Protein AF-A0A9D9W7F0-F1 (afdb_monomer_lite)

Foldseek 3Di:
DVVVVVLVVVVVVVVVVLVVLQVVFFDKDKDWDWLFDPPPPPPDDPVQKDKDWDDKDKAKWKDFLLQTDGPDCPCPPPADWLDAPRDDTFHQDDRVVLVVQLLVLLLVQLVSCQCVQFADWDWDDDDPDIDTDGDPVGGPDPSVRSSVVCSLSSSLVSCVVNQCNRVRNRVVVRSVCVCVVCVQFDHKGGKTWTWIWGGHRGMIMIMIIITIMTIGGDDDDPPPPDD

Structure (mmCIF, N/CA/C/O backbone):
data_AF-A0A9D9W7F0-F1
#
_entry.id   AF-A0A9D9W7F0-F1
#
loop_
_atom_site.group_PDB
_atom_site.id
_atom_site.type_symbol
_atom_site.label_ato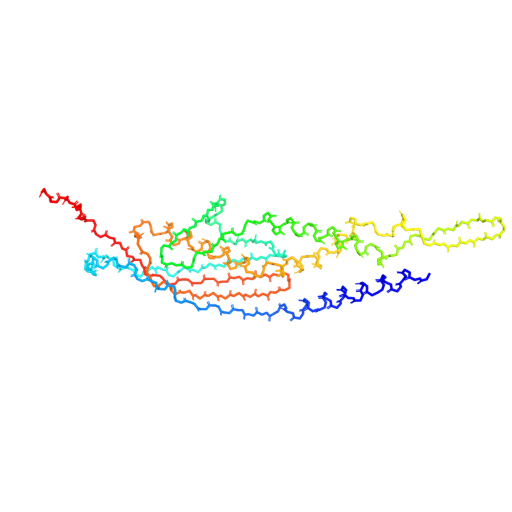m_id
_atom_site.label_alt_id
_atom_site.label_comp_id
_atom_site.label_asym_id
_atom_site.label_entity_id
_atom_site.label_seq_id
_atom_site.pdbx_PDB_ins_code
_atom_site.Cartn_x
_atom_site.Cartn_y
_atom_site.Cartn_z
_atom_site.occupancy
_atom_site.B_iso_or_equiv
_atom_site.auth_seq_id
_atom_site.auth_comp_id
_atom_site.auth_asym_id
_atom_site.auth_atom_id
_atom_site.pdbx_PDB_model_num
ATOM 1 N N . MET A 1 1 ? 36.206 7.228 -21.857 1.00 43.91 1 MET A N 1
ATOM 2 C CA . MET A 1 1 ? 36.304 6.080 -20.921 1.00 43.91 1 MET A CA 1
ATOM 3 C C . MET A 1 1 ? 35.934 6.400 -19.463 1.00 43.91 1 MET A C 1
ATOM 5 O O . MET A 1 1 ? 35.540 5.477 -18.767 1.00 43.91 1 MET A O 1
ATOM 9 N N . LEU A 1 2 ? 35.956 7.658 -18.988 1.00 41.00 2 LEU A N 1
ATOM 10 C CA . LEU A 1 2 ? 35.582 7.983 -17.593 1.00 41.00 2 LEU A CA 1
ATOM 11 C C . LEU A 1 2 ? 34.074 7.889 -17.253 1.00 41.00 2 LEU A C 1
ATOM 13 O O . LEU A 1 2 ? 33.737 7.670 -16.092 1.00 41.00 2 LEU A O 1
ATOM 17 N N . ASN A 1 3 ? 33.162 8.000 -18.228 1.00 44.88 3 ASN A N 1
ATOM 18 C CA . ASN A 1 3 ? 31.714 7.926 -17.957 1.00 44.88 3 ASN A CA 1
ATOM 19 C C . ASN A 1 3 ? 31.190 6.499 -17.706 1.00 44.88 3 ASN A C 1
ATOM 21 O O . ASN A 1 3 ? 30.185 6.337 -17.016 1.00 44.88 3 ASN A O 1
ATOM 25 N N . GLY A 1 4 ? 31.883 5.464 -18.197 1.00 46.47 4 GLY A N 1
ATOM 26 C CA . GLY A 1 4 ? 31.474 4.066 -17.999 1.00 46.47 4 GLY A CA 1
ATOM 27 C C . GLY A 1 4 ? 31.616 3.603 -16.546 1.00 46.47 4 GLY A C 1
ATOM 28 O O . GLY A 1 4 ? 30.735 2.931 -16.022 1.00 46.47 4 GLY A O 1
ATOM 29 N N . TYR A 1 5 ? 32.676 4.041 -15.858 1.00 48.72 5 TYR A N 1
ATOM 30 C CA . TYR A 1 5 ? 32.921 3.677 -14.457 1.00 48.72 5 TYR A CA 1
ATOM 31 C C . TYR A 1 5 ? 31.905 4.295 -13.489 1.00 48.72 5 TYR A C 1
ATOM 33 O O . TYR A 1 5 ? 31.457 3.616 -12.568 1.00 48.72 5 TYR A O 1
ATOM 41 N N . LYS A 1 6 ? 31.488 5.550 -13.716 1.00 51.38 6 LYS A N 1
ATOM 42 C CA . LYS A 1 6 ? 30.423 6.177 -12.916 1.00 51.38 6 LYS A CA 1
ATOM 43 C C . LYS A 1 6 ? 29.080 5.486 -13.145 1.00 51.38 6 LYS A C 1
ATOM 45 O O . LYS A 1 6 ? 28.424 5.141 -12.171 1.00 51.38 6 LYS A O 1
ATOM 50 N N . SER A 1 7 ? 28.705 5.234 -14.402 1.00 53.66 7 SER A N 1
ATOM 51 C CA . SER A 1 7 ? 27.484 4.487 -14.748 1.00 53.66 7 SER A CA 1
ATOM 52 C C . SER A 1 7 ? 27.441 3.114 -14.060 1.00 53.66 7 SER A C 1
ATOM 54 O O . SER A 1 7 ? 26.465 2.781 -13.393 1.00 53.66 7 SER A O 1
ATOM 56 N N . MET A 1 8 ? 28.546 2.366 -14.104 1.00 51.31 8 MET A N 1
ATOM 57 C CA . MET A 1 8 ? 28.629 1.033 -13.508 1.00 51.31 8 MET A CA 1
ATOM 58 C C . MET A 1 8 ? 28.557 1.047 -11.972 1.00 51.31 8 MET A C 1
ATOM 60 O O . MET A 1 8 ? 27.955 0.150 -11.387 1.00 51.31 8 MET A O 1
ATOM 64 N N . GLN A 1 9 ? 29.100 2.076 -11.310 1.00 63.66 9 GLN A N 1
ATOM 65 C CA . GLN A 1 9 ? 28.953 2.256 -9.860 1.00 63.66 9 GLN A CA 1
ATOM 66 C C . GLN A 1 9 ? 27.507 2.566 -9.450 1.00 63.66 9 GLN A C 1
ATOM 68 O O . GLN A 1 9 ? 27.022 1.979 -8.487 1.00 63.66 9 GLN A O 1
ATOM 73 N N . TRP A 1 10 ? 26.795 3.418 -10.197 1.00 62.69 10 TRP A N 1
ATOM 74 C CA . TRP A 1 10 ? 25.375 3.694 -9.944 1.00 62.69 10 TRP A CA 1
ATOM 75 C C . TRP A 1 10 ? 24.510 2.445 -10.110 1.00 62.69 10 TRP A C 1
ATOM 77 O O . TRP A 1 10 ? 23.646 2.188 -9.274 1.00 62.69 10 TRP A O 1
ATOM 87 N N . VAL A 1 11 ? 24.782 1.638 -11.140 1.00 67.44 11 VAL A N 1
ATOM 88 C CA . VAL A 1 11 ? 24.089 0.364 -11.367 1.00 67.44 11 VAL A CA 1
ATOM 89 C C . VAL A 1 11 ? 24.367 -0.616 -10.227 1.00 67.44 11 VAL A C 1
ATOM 91 O O . VAL A 1 11 ? 23.419 -1.161 -9.672 1.00 67.44 11 VAL A O 1
ATOM 94 N N . LEU A 1 12 ? 25.630 -0.778 -9.810 1.00 69.62 12 LEU A N 1
ATOM 95 C CA . LEU A 1 12 ? 26.019 -1.659 -8.700 1.00 69.62 12 LEU A CA 1
ATOM 96 C C . LEU A 1 12 ? 25.361 -1.256 -7.373 1.00 69.62 12 LEU A C 1
ATOM 98 O O . LEU A 1 12 ? 24.801 -2.107 -6.678 1.00 69.62 12 LEU A O 1
ATOM 102 N N . SER A 1 13 ? 25.372 0.036 -7.037 1.00 69.50 13 SER A N 1
ATOM 103 C CA . SER A 1 13 ? 24.708 0.554 -5.838 1.00 69.50 13 SER A CA 1
ATOM 104 C C . SER A 1 13 ? 23.188 0.395 -5.905 1.00 69.50 13 SER A C 1
ATOM 106 O O . SER A 1 13 ? 22.585 -0.003 -4.909 1.00 69.50 13 SER A O 1
ATOM 108 N N . ALA A 1 14 ? 22.570 0.626 -7.068 1.00 66.75 14 ALA A N 1
ATOM 109 C CA . ALA A 1 14 ? 21.142 0.396 -7.271 1.00 66.75 14 ALA A CA 1
ATOM 110 C C . ALA A 1 14 ? 20.781 -1.089 -7.117 1.00 66.75 14 ALA A C 1
ATOM 112 O O . ALA A 1 14 ? 19.827 -1.408 -6.412 1.00 66.75 14 ALA A O 1
ATOM 113 N N . THR A 1 15 ? 21.572 -2.012 -7.677 1.00 70.50 15 THR A N 1
ATOM 114 C CA . THR A 1 15 ? 21.361 -3.456 -7.485 1.00 70.50 15 THR A CA 1
ATOM 115 C C . THR A 1 15 ? 21.516 -3.881 -6.032 1.00 70.50 15 THR A C 1
ATOM 117 O O . THR A 1 15 ? 20.702 -4.666 -5.561 1.00 70.50 15 THR A O 1
ATOM 120 N N . LEU A 1 16 ? 22.494 -3.346 -5.294 1.00 73.81 16 LEU A N 1
ATOM 121 C CA . LEU A 1 16 ? 22.699 -3.678 -3.880 1.00 73.81 16 LEU A CA 1
ATOM 122 C C . LEU A 1 16 ? 21.531 -3.189 -3.004 1.00 73.81 16 LEU A C 1
ATOM 124 O O . LEU A 1 16 ? 21.100 -3.889 -2.090 1.00 73.81 16 LEU A O 1
ATOM 128 N N . LEU A 1 17 ? 20.995 -2.005 -3.313 1.00 68.50 17 LEU A N 1
ATOM 129 C CA . LEU A 1 17 ? 19.855 -1.405 -2.617 1.00 68.50 17 LEU A CA 1
ATOM 130 C C . LEU A 1 17 ? 18.545 -2.133 -2.957 1.00 68.50 17 LEU A C 1
ATOM 132 O O . LEU A 1 17 ? 17.725 -2.380 -2.081 1.00 68.50 17 LEU A O 1
ATOM 136 N N . ILE A 1 18 ? 18.377 -2.572 -4.205 1.00 68.38 18 ILE A N 1
ATOM 137 C CA . ILE A 1 18 ? 17.273 -3.454 -4.604 1.00 68.38 18 ILE A CA 1
ATOM 138 C C . ILE A 1 18 ? 17.383 -4.805 -3.875 1.00 68.38 18 ILE A C 1
ATOM 140 O O . ILE A 1 18 ? 16.387 -5.293 -3.346 1.00 68.38 18 ILE A O 1
ATOM 144 N N . PHE A 1 19 ? 18.584 -5.385 -3.778 1.00 68.75 19 PHE A N 1
ATOM 145 C CA . PHE A 1 19 ? 18.822 -6.668 -3.106 1.00 68.75 19 PHE A CA 1
ATOM 146 C C . PHE A 1 19 ? 18.544 -6.608 -1.596 1.00 68.75 19 PHE A C 1
ATOM 148 O O . PHE A 1 19 ? 17.981 -7.548 -1.038 1.00 68.75 19 PHE A O 1
ATOM 155 N N . SER A 1 20 ? 18.856 -5.495 -0.924 1.00 67.44 20 SER A N 1
ATOM 156 C CA . SER A 1 20 ? 18.545 -5.325 0.503 1.00 67.44 20 SER A CA 1
ATOM 157 C C . SER A 1 20 ? 17.042 -5.178 0.773 1.00 67.44 20 SER A C 1
ATOM 159 O O . SER A 1 20 ? 16.549 -5.684 1.785 1.00 67.44 20 SER A O 1
ATOM 161 N N . LEU A 1 21 ? 16.283 -4.586 -0.158 1.00 62.44 21 LEU A N 1
ATOM 162 C CA . LEU A 1 21 ? 14.817 -4.528 -0.086 1.00 62.44 21 LEU A CA 1
ATOM 163 C C . LEU A 1 21 ? 14.169 -5.921 -0.188 1.00 62.44 21 LEU A C 1
ATOM 165 O O . LEU A 1 21 ? 13.126 -6.143 0.427 1.00 62.44 21 LEU A O 1
ATOM 169 N N . PHE A 1 22 ? 14.790 -6.874 -0.898 1.00 60.47 22 PHE A N 1
ATOM 170 C CA . PHE A 1 22 ? 14.305 -8.260 -0.969 1.00 60.47 22 PHE A CA 1
ATOM 171 C C . PHE A 1 22 ? 14.411 -8.999 0.378 1.00 60.47 22 PHE A C 1
ATOM 173 O O . PHE A 1 22 ? 13.504 -9.755 0.722 1.00 60.47 22 PHE A O 1
ATOM 180 N N . PHE A 1 23 ? 15.457 -8.755 1.178 1.00 59.00 23 PHE A N 1
ATOM 181 C CA . PHE A 1 23 ? 15.639 -9.430 2.475 1.00 59.00 23 PHE A CA 1
ATOM 182 C C . PHE A 1 23 ? 14.799 -8.846 3.620 1.00 59.00 23 PHE A C 1
ATOM 184 O O . PHE A 1 23 ? 14.489 -9.561 4.567 1.00 59.00 23 PHE A O 1
ATOM 191 N N . SER A 1 24 ? 14.369 -7.582 3.540 1.00 59.12 24 SER A N 1
ATOM 192 C CA . SER A 1 24 ? 13.515 -6.957 4.570 1.00 59.12 24 SER A CA 1
ATOM 193 C C . SER A 1 24 ? 12.033 -7.362 4.473 1.00 59.12 24 SER A C 1
ATOM 195 O O . SER A 1 24 ? 11.198 -6.884 5.242 1.00 59.12 24 SER A O 1
ATOM 197 N N . SER A 1 25 ? 11.678 -8.197 3.499 1.00 54.59 25 SER A N 1
ATOM 198 C CA . SER A 1 25 ? 10.312 -8.359 3.012 1.00 54.59 25 SER A CA 1
ATOM 199 C C . SER A 1 25 ? 9.477 -9.446 3.713 1.00 54.59 25 SER A C 1
ATOM 201 O O . SER A 1 25 ? 8.422 -9.812 3.199 1.00 54.59 25 SER A O 1
ATOM 203 N N . CYS A 1 26 ? 9.925 -9.982 4.845 1.00 58.12 26 CYS A N 1
ATOM 204 C CA . CYS A 1 26 ? 9.190 -10.997 5.602 1.00 58.12 26 CYS A CA 1
ATOM 205 C C . CYS A 1 26 ? 9.270 -10.661 7.095 1.00 58.12 26 CYS A C 1
ATOM 207 O O . CYS A 1 26 ? 9.995 -11.295 7.857 1.00 58.12 26 CYS A O 1
ATOM 209 N N . SER A 1 27 ? 8.609 -9.573 7.493 1.00 63.25 27 SER A N 1
ATOM 210 C CA . SER A 1 27 ? 8.532 -9.160 8.895 1.00 63.25 27 SER A CA 1
ATOM 211 C C . SER A 1 27 ? 7.079 -9.203 9.351 1.00 63.25 27 SER A C 1
ATOM 213 O O . SER A 1 27 ? 6.273 -8.383 8.900 1.00 63.25 27 SER A O 1
ATOM 215 N N . ASP A 1 28 ? 6.764 -10.121 10.259 1.00 60.44 28 ASP A N 1
ATOM 216 C CA . ASP A 1 28 ? 5.497 -10.115 10.979 1.00 60.44 28 ASP A CA 1
ATOM 217 C C . ASP A 1 28 ? 5.618 -9.167 12.168 1.00 60.44 28 ASP A C 1
ATOM 219 O O . ASP A 1 28 ? 6.418 -9.380 13.081 1.00 60.44 28 ASP A O 1
ATOM 223 N N . GLN A 1 29 ? 4.836 -8.089 12.152 1.00 61.62 29 GLN A N 1
ATOM 224 C CA . GLN A 1 29 ? 4.773 -7.160 13.274 1.00 61.62 29 GLN A CA 1
ATOM 225 C C . GLN A 1 29 ? 3.456 -7.363 14.019 1.00 61.62 29 GLN A C 1
ATOM 227 O O . GLN A 1 29 ? 2.374 -7.141 13.468 1.00 61.62 29 GLN A O 1
ATOM 232 N N . VAL A 1 30 ? 3.557 -7.756 15.289 1.00 58.62 30 VAL A N 1
ATOM 233 C CA . VAL A 1 30 ? 2.422 -7.791 16.214 1.00 58.62 30 VAL A CA 1
ATOM 234 C C . VAL A 1 30 ? 2.495 -6.548 17.087 1.00 58.62 30 VAL A C 1
ATOM 236 O O . VAL A 1 30 ? 3.444 -6.371 17.850 1.00 58.62 30 VAL A O 1
ATOM 239 N N . ILE A 1 31 ? 1.501 -5.672 16.964 1.00 57.00 31 ILE A N 1
ATOM 240 C CA . ILE A 1 31 ? 1.367 -4.497 17.827 1.00 57.00 31 ILE A CA 1
ATOM 241 C C . ILE A 1 31 ? 0.204 -4.764 18.779 1.00 57.00 31 ILE A C 1
ATOM 243 O O . ILE A 1 31 ? -0.953 -4.839 18.362 1.00 57.00 31 ILE A O 1
ATOM 247 N N . SER A 1 32 ? 0.515 -4.900 20.067 1.00 50.69 32 SER A N 1
ATOM 248 C CA . SER A 1 32 ? -0.474 -4.935 21.144 1.00 50.69 32 SER A CA 1
ATOM 249 C C . SER A 1 32 ? -0.393 -3.641 21.944 1.00 50.69 32 SER A C 1
ATOM 251 O O . SER A 1 32 ? 0.664 -3.313 22.480 1.00 50.69 32 SER A O 1
ATOM 253 N N . GLY A 1 33 ? -1.504 -2.919 22.050 1.00 49.09 33 GLY A N 1
ATOM 254 C CA . GLY A 1 33 ? -1.597 -1.710 22.863 1.00 49.09 33 GLY A CA 1
ATOM 255 C C . GLY A 1 33 ? -2.903 -1.677 23.646 1.00 49.09 33 GLY A C 1
ATOM 256 O O . GLY A 1 33 ? -3.955 -2.039 23.117 1.00 49.09 33 GLY A O 1
ATOM 257 N N . SER A 1 34 ? -2.841 -1.235 24.902 1.00 48.91 34 SER A N 1
ATOM 258 C CA . SER A 1 34 ? -4.015 -0.872 25.696 1.00 48.91 34 SER A CA 1
ATOM 259 C C . SER A 1 34 ? -4.220 0.639 25.604 1.00 48.91 34 SER A C 1
ATOM 261 O O . SER A 1 34 ? -3.574 1.403 26.314 1.00 48.91 34 SER A O 1
ATOM 263 N N . GLY A 1 35 ? -5.112 1.088 24.722 1.00 48.28 35 GLY A N 1
ATOM 264 C CA . GLY A 1 35 ? -5.490 2.504 24.600 1.00 48.28 35 GLY A CA 1
ATOM 265 C C . GLY A 1 35 ? -6.508 2.945 25.657 1.00 48.28 35 GLY A C 1
ATOM 266 O O . GLY A 1 35 ? -7.433 3.680 25.332 1.00 48.28 35 GLY A O 1
ATOM 267 N N . GLY A 1 36 ? -6.411 2.412 26.877 1.00 43.50 36 GLY A N 1
ATOM 268 C CA . GLY A 1 36 ? -7.373 2.651 27.948 1.00 43.50 36 GLY A CA 1
ATOM 269 C C . GLY A 1 36 ? -7.048 3.928 28.708 1.00 43.50 36 GLY A C 1
ATOM 270 O O . GLY A 1 36 ? -6.356 3.866 29.717 1.00 43.50 36 GLY A O 1
ATOM 271 N N . TYR A 1 37 ? -7.567 5.064 28.252 1.00 46.56 37 TYR A N 1
ATOM 272 C CA . TYR A 1 37 ? -7.861 6.165 29.162 1.00 46.56 37 TYR A CA 1
ATOM 273 C C . TYR A 1 37 ? -9.329 6.026 29.574 1.00 46.56 37 TYR A C 1
ATOM 275 O O . TYR A 1 37 ? -10.205 5.720 28.762 1.00 46.56 37 TYR A O 1
ATOM 283 N N . SER A 1 38 ? -9.598 6.116 30.872 1.00 44.56 38 SER A N 1
ATOM 284 C CA . SER A 1 38 ? -10.961 6.164 31.385 1.00 44.56 38 SER A CA 1
ATOM 285 C C . SER A 1 38 ? -11.323 7.624 31.606 1.00 44.56 38 SER A C 1
ATOM 287 O O . SER A 1 38 ? -11.256 8.107 32.731 1.00 44.56 38 SER A O 1
ATOM 289 N N . ASP A 1 39 ? -11.760 8.319 30.559 1.00 45.44 39 ASP A N 1
ATOM 290 C CA . ASP A 1 39 ? -12.518 9.563 30.747 1.00 45.44 39 ASP A CA 1
ATOM 291 C C . ASP A 1 39 ? -13.963 9.219 31.148 1.00 45.44 39 ASP A C 1
ATOM 293 O O . ASP A 1 39 ? -14.941 9.616 30.517 1.00 45.44 39 ASP A O 1
ATOM 297 N N . VAL A 1 40 ? -14.117 8.426 32.213 1.00 50.25 40 VAL A N 1
ATOM 298 C CA . VAL A 1 40 ? -15.324 8.533 33.026 1.00 50.25 40 VAL A CA 1
ATOM 299 C C . VAL A 1 40 ? -15.124 9.854 33.740 1.00 50.25 40 VAL A C 1
ATOM 301 O O . VAL A 1 40 ? -14.203 9.970 34.550 1.00 50.25 40 VAL A O 1
ATOM 304 N N . SER A 1 41 ? -15.893 10.882 33.374 1.00 46.12 41 SER A N 1
ATOM 305 C CA . SER A 1 41 ? -15.790 12.153 34.083 1.00 46.12 41 SER A CA 1
ATOM 306 C C . SER A 1 41 ? -15.925 11.843 35.574 1.00 46.12 41 SER A C 1
ATOM 308 O O . SER A 1 41 ? -16.869 11.171 35.987 1.00 46.12 41 SER A O 1
ATOM 310 N N . LEU A 1 42 ? -14.961 12.287 36.385 1.00 48.09 42 LEU A N 1
ATOM 311 C CA . LEU A 1 42 ? -14.916 12.030 37.834 1.00 48.09 42 LEU A CA 1
ATOM 312 C C . LEU A 1 42 ? -16.191 12.496 38.577 1.00 48.09 42 LEU A C 1
ATOM 314 O O . LEU A 1 42 ? -16.342 12.239 39.766 1.00 48.09 42 LEU A O 1
ATOM 318 N N . ASN A 1 43 ? -17.113 13.160 37.872 1.00 50.91 43 ASN A N 1
ATOM 319 C CA . ASN A 1 43 ? -18.415 13.606 38.348 1.00 50.91 43 ASN A CA 1
ATOM 320 C C . ASN A 1 43 ? -19.579 12.634 38.077 1.00 50.91 43 ASN A C 1
ATOM 322 O O . ASN A 1 43 ? -20.694 12.945 38.496 1.00 50.91 43 ASN A O 1
ATOM 326 N N . ARG A 1 44 ? -19.381 11.497 37.393 1.00 53.72 44 ARG A N 1
ATOM 327 C CA . ARG A 1 44 ? -20.438 10.492 37.174 1.00 53.72 44 ARG A CA 1
ATOM 328 C C . ARG A 1 44 ? -20.091 9.142 37.784 1.00 53.72 44 ARG A C 1
ATOM 330 O O . ARG A 1 44 ? -19.003 8.611 37.585 1.00 53.72 44 ARG A O 1
ATOM 337 N N . ASN A 1 45 ? -21.046 8.576 38.520 1.00 60.50 45 ASN A N 1
ATOM 338 C CA . ASN A 1 45 ? -20.902 7.261 39.137 1.00 60.50 45 ASN A CA 1
ATOM 339 C C . ASN A 1 45 ? -21.125 6.143 38.098 1.00 60.50 45 ASN A C 1
ATOM 341 O O . ASN A 1 45 ? -21.896 6.300 37.155 1.00 60.50 45 ASN A O 1
ATOM 345 N N . SER A 1 46 ? -20.489 4.988 38.301 1.00 61.44 46 SER A N 1
ATOM 346 C CA . SER A 1 46 ? -20.619 3.777 37.472 1.00 61.44 46 SER A CA 1
ATOM 347 C C . SER A 1 46 ? -22.081 3.348 37.250 1.00 61.44 46 SER A C 1
ATOM 349 O O . SER A 1 46 ? -22.436 2.866 36.178 1.00 61.44 46 SER A O 1
ATOM 351 N N . SER A 1 47 ? -22.959 3.602 38.226 1.00 65.19 47 SER A N 1
ATOM 352 C CA . SER A 1 47 ? -24.398 3.311 38.162 1.00 65.19 47 SER A CA 1
ATOM 353 C C . SER A 1 47 ? -25.191 4.163 37.158 1.00 65.19 47 SER A C 1
ATOM 355 O O . SER A 1 47 ? -26.341 3.833 36.859 1.00 65.19 47 SER A O 1
ATOM 357 N N . GLU A 1 48 ? -24.609 5.247 36.640 1.00 69.25 48 GLU A N 1
ATOM 358 C CA . GLU A 1 48 ? -25.234 6.145 35.656 1.00 69.25 48 GLU A CA 1
ATOM 359 C C . GLU A 1 48 ? -24.994 5.700 34.200 1.00 69.25 48 GLU A C 1
ATOM 361 O O . GLU A 1 48 ? -25.541 6.296 33.265 1.00 69.25 48 GLU A O 1
ATOM 366 N N . TYR A 1 49 ? -24.216 4.631 34.002 1.00 69.25 49 TYR A N 1
ATOM 367 C CA . TYR A 1 49 ? -23.900 4.061 32.697 1.00 69.25 49 TYR A CA 1
ATOM 368 C C . TYR A 1 49 ? -24.492 2.660 32.539 1.00 69.25 49 TYR A C 1
ATOM 370 O O . TYR A 1 49 ? -24.475 1.846 33.461 1.00 69.25 49 TYR A O 1
ATOM 378 N N . ASP A 1 50 ? -24.981 2.362 31.337 1.00 76.69 50 ASP A N 1
ATOM 379 C CA . ASP A 1 50 ? -25.252 0.992 30.913 1.00 76.69 50 ASP A CA 1
ATOM 380 C C . ASP A 1 50 ? -24.050 0.473 30.120 1.00 76.69 50 ASP A C 1
ATOM 382 O O . ASP A 1 50 ? -23.753 0.979 29.033 1.00 76.69 50 ASP A O 1
ATOM 386 N N . ILE A 1 51 ? -23.311 -0.474 30.700 1.00 77.12 51 ILE A N 1
ATOM 387 C CA . ILE A 1 51 ? -22.069 -1.001 30.127 1.00 77.12 51 ILE A CA 1
ATOM 388 C C . ILE A 1 51 ? -22.372 -2.327 29.439 1.00 77.12 51 ILE A C 1
ATOM 390 O O . ILE A 1 51 ? -22.734 -3.315 30.080 1.00 77.12 51 ILE A O 1
ATOM 394 N N . LYS A 1 52 ? -22.135 -2.384 28.131 1.00 82.00 52 LYS A N 1
ATOM 395 C CA . LYS A 1 52 ? -22.312 -3.580 27.311 1.00 82.00 52 LYS A CA 1
ATOM 396 C C . LYS A 1 52 ? -21.008 -3.948 26.616 1.00 82.00 52 LYS A C 1
ATOM 398 O O . LYS A 1 52 ? -20.344 -3.116 25.999 1.00 82.00 52 LYS A O 1
ATOM 403 N N . ARG A 1 53 ? -20.648 -5.233 26.657 1.00 80.62 53 ARG A N 1
ATOM 404 C CA . ARG A 1 53 ? -19.568 -5.752 25.809 1.00 80.62 53 ARG A CA 1
ATOM 405 C C . ARG A 1 53 ? -20.064 -5.835 24.371 1.00 80.62 53 ARG A C 1
ATOM 407 O O . ARG A 1 53 ? -21.058 -6.508 24.097 1.00 80.62 53 ARG A O 1
ATOM 414 N N . LEU A 1 54 ? -19.384 -5.135 23.471 1.00 82.38 54 LEU A N 1
ATOM 415 C CA . LEU A 1 54 ? -19.735 -5.135 22.058 1.00 82.38 54 LEU A CA 1
ATOM 416 C C . LEU A 1 54 ? -19.223 -6.410 21.394 1.00 82.38 54 LEU A C 1
ATOM 418 O O . LEU A 1 54 ? -18.266 -7.032 21.864 1.00 82.38 54 LEU A O 1
ATOM 422 N N . LYS A 1 55 ? -19.876 -6.804 20.298 1.00 84.25 55 LYS A N 1
ATOM 423 C CA . LYS A 1 55 ? -19.391 -7.909 19.471 1.00 84.25 55 LYS A CA 1
ATOM 424 C C . LYS A 1 55 ? -18.003 -7.544 18.944 1.00 84.25 55 LYS A C 1
ATOM 426 O O . LYS A 1 55 ? -17.790 -6.415 18.508 1.00 84.25 55 LYS A O 1
ATOM 431 N N . GLU A 1 56 ? -17.077 -8.496 19.008 1.00 82.44 56 GLU A N 1
ATOM 432 C CA . GLU A 1 56 ? -15.733 -8.308 18.469 1.00 82.44 56 GLU A CA 1
ATOM 433 C C . GLU A 1 56 ? -15.809 -7.972 16.976 1.00 82.44 56 GLU A C 1
ATOM 435 O O . GLU A 1 56 ? -16.538 -8.617 16.214 1.00 82.44 56 GLU A O 1
ATOM 440 N N . VAL A 1 57 ? -15.074 -6.934 16.583 1.00 84.12 57 VAL A N 1
ATOM 441 C CA . VAL A 1 57 ? -14.983 -6.486 15.195 1.00 84.12 57 VAL A CA 1
ATOM 442 C C . VAL A 1 57 ? -13.622 -6.908 14.663 1.00 84.12 57 VAL A C 1
ATOM 444 O O . VAL A 1 57 ? -12.590 -6.497 15.193 1.00 84.12 57 VAL A O 1
ATOM 447 N N . GLU A 1 58 ? -13.634 -7.729 13.617 1.00 86.56 58 GLU A N 1
ATOM 448 C CA . GLU A 1 58 ? -12.445 -8.158 12.884 1.00 86.56 58 GLU A CA 1
ATOM 449 C C . GLU A 1 58 ? -12.481 -7.570 11.475 1.00 86.56 58 GLU A C 1
ATOM 451 O O . GLU A 1 58 ? -13.449 -7.748 10.730 1.00 86.56 58 GLU A O 1
ATOM 456 N N . VAL A 1 59 ? -11.417 -6.860 11.110 1.00 87.12 59 VAL A N 1
ATOM 457 C CA . VAL A 1 59 ? -11.277 -6.225 9.803 1.00 87.12 59 VAL A CA 1
ATOM 458 C C . VAL A 1 59 ? -9.920 -6.556 9.209 1.00 87.12 59 VAL A C 1
ATOM 460 O O . VAL A 1 59 ? -8.882 -6.391 9.845 1.00 87.12 59 VAL A O 1
ATOM 463 N N . VAL A 1 60 ? -9.941 -6.959 7.938 1.00 88.69 60 VAL A N 1
ATOM 464 C CA . VAL A 1 60 ? -8.740 -7.245 7.152 1.00 88.69 60 VAL A CA 1
ATOM 465 C C . VAL A 1 60 ? -8.554 -6.168 6.085 1.00 88.69 60 VAL A C 1
ATOM 467 O O . VAL A 1 60 ? -9.365 -6.026 5.164 1.00 88.69 60 VAL A O 1
ATOM 470 N N . GLY A 1 61 ? -7.471 -5.409 6.204 1.00 87.81 61 GLY A N 1
ATOM 471 C CA . GLY A 1 61 ? -6.976 -4.484 5.190 1.00 87.81 61 GLY A CA 1
ATOM 472 C C . GLY A 1 61 ? -5.911 -5.154 4.331 1.00 87.81 61 GLY A C 1
ATOM 473 O O . GLY A 1 61 ? -5.140 -5.977 4.815 1.00 87.81 61 GLY A O 1
ATOM 474 N N . ASN A 1 62 ? -5.869 -4.809 3.047 1.00 91.31 62 ASN A N 1
ATOM 475 C CA . ASN A 1 62 ? -4.913 -5.379 2.105 1.00 91.31 62 ASN A CA 1
ATOM 476 C C . ASN A 1 62 ? -4.251 -4.261 1.293 1.00 91.31 62 ASN A C 1
ATOM 478 O O . ASN A 1 62 ? -4.837 -3.198 1.072 1.00 91.31 62 ASN A O 1
ATOM 482 N N . SER A 1 63 ? -3.048 -4.513 0.796 1.00 91.00 63 SER A N 1
ATOM 483 C CA . SER A 1 63 ? -2.432 -3.716 -0.259 1.00 91.00 63 SER A CA 1
ATOM 484 C C . SER A 1 63 ? -1.736 -4.599 -1.282 1.00 91.00 63 SER A C 1
ATOM 486 O O . SER A 1 63 ? -1.242 -5.684 -0.973 1.00 91.00 63 SER A O 1
ATOM 488 N N . PHE A 1 64 ? -1.717 -4.129 -2.525 1.00 92.44 64 PHE A N 1
ATOM 489 C CA . PHE A 1 64 ? -0.930 -4.701 -3.608 1.00 92.44 64 PHE A CA 1
ATOM 490 C C . PHE A 1 64 ? -0.062 -3.592 -4.185 1.00 92.44 64 PHE A C 1
ATOM 492 O O . PHE A 1 64 ? -0.576 -2.527 -4.519 1.00 92.44 64 PHE A O 1
ATOM 499 N N . TRP A 1 65 ? 1.248 -3.819 -4.250 1.00 93.12 65 TRP A N 1
ATOM 500 C CA . TRP A 1 65 ? 2.226 -2.829 -4.704 1.00 93.12 65 TRP A CA 1
ATOM 501 C C . TRP A 1 65 ? 2.095 -1.483 -3.982 1.00 93.12 65 TRP A C 1
ATOM 503 O O . TRP A 1 65 ? 2.137 -0.429 -4.606 1.00 93.12 65 TRP A O 1
ATOM 513 N N . GLY A 1 66 ? 1.845 -1.506 -2.669 1.00 86.44 66 GLY A N 1
ATOM 514 C CA . GLY A 1 66 ? 1.605 -0.305 -1.863 1.00 86.44 66 GLY A CA 1
ATOM 515 C C . GLY A 1 66 ? 0.238 0.356 -2.066 1.00 86.44 66 GLY A C 1
ATOM 516 O O . GLY A 1 66 ? -0.127 1.226 -1.284 1.00 86.44 66 GLY A O 1
ATOM 517 N N . VAL A 1 67 ? -0.564 -0.068 -3.047 1.00 91.00 67 VAL A N 1
ATOM 518 C CA . VAL A 1 67 ? -1.912 0.466 -3.278 1.00 91.00 67 VAL A CA 1
ATOM 519 C C . VAL A 1 67 ? -2.914 -0.276 -2.390 1.00 91.00 67 VAL A C 1
ATOM 521 O O . VAL A 1 67 ? -3.033 -1.502 -2.491 1.00 91.00 67 VAL A O 1
ATOM 524 N N . PRO A 1 68 ? -3.642 0.427 -1.505 1.00 88.62 68 PRO A N 1
ATOM 525 C CA . PRO A 1 68 ? -4.562 -0.221 -0.591 1.00 88.62 68 PRO A CA 1
ATOM 526 C C . PRO A 1 68 ? -5.851 -0.630 -1.297 1.00 88.62 68 PRO A C 1
ATOM 528 O O . PRO A 1 68 ? -6.411 0.117 -2.100 1.00 88.62 68 PRO A O 1
ATOM 531 N N . TYR A 1 69 ? -6.374 -1.792 -0.925 1.00 86.50 69 TYR A N 1
ATOM 532 C CA . TYR A 1 69 ? -7.702 -2.243 -1.307 1.00 86.50 69 TYR A CA 1
ATOM 533 C C . TYR A 1 69 ? -8.360 -2.973 -0.136 1.00 86.50 69 TYR A C 1
ATOM 535 O O . TYR A 1 69 ? -7.705 -3.595 0.701 1.00 86.50 69 TYR A O 1
ATOM 543 N N . MET A 1 70 ? -9.684 -2.892 -0.057 1.00 75.12 70 MET A N 1
ATOM 544 C CA . MET A 1 70 ? -10.445 -3.555 0.997 1.00 75.12 70 MET A CA 1
ATOM 545 C C . MET A 1 70 ? -11.438 -4.536 0.397 1.00 75.12 70 MET A C 1
ATOM 547 O O . MET A 1 70 ? -12.162 -4.200 -0.541 1.00 75.12 70 MET A O 1
ATOM 551 N N . LYS A 1 71 ? -11.473 -5.749 0.960 1.00 70.38 71 LYS A N 1
ATOM 552 C CA . LYS A 1 71 ? -12.483 -6.762 0.627 1.00 70.38 71 LYS A CA 1
ATOM 553 C C . LYS A 1 71 ? -13.868 -6.323 1.109 1.00 70.38 71 LYS A C 1
ATOM 555 O O . LYS A 1 71 ? -14.850 -6.531 0.408 1.00 70.38 71 LYS A O 1
ATOM 560 N N . ASN A 1 72 ? -13.928 -5.678 2.276 1.00 67.38 72 ASN A N 1
ATOM 561 C CA . ASN A 1 72 ? -15.159 -5.152 2.857 1.00 67.38 72 ASN A CA 1
ATOM 562 C C . ASN A 1 72 ? -15.269 -3.639 2.600 1.00 67.38 72 ASN A C 1
ATOM 564 O O . ASN A 1 72 ? -14.295 -2.912 2.780 1.00 67.38 72 ASN A O 1
ATOM 568 N N . LYS A 1 73 ? -16.430 -3.174 2.127 1.00 67.88 73 LYS A N 1
ATOM 569 C CA . LYS A 1 73 ? -16.636 -1.810 1.598 1.00 67.88 73 LYS A CA 1
ATOM 570 C C . LYS A 1 73 ? -17.584 -0.960 2.456 1.00 67.88 73 LYS A C 1
ATOM 572 O O . LYS A 1 73 ? -18.188 -0.031 1.926 1.00 67.88 73 LYS A O 1
ATOM 577 N N . ALA A 1 74 ? -17.741 -1.234 3.754 1.00 70.44 74 ALA A N 1
ATOM 578 C CA . ALA A 1 74 ? -18.740 -0.512 4.550 1.00 70.44 74 ALA A CA 1
ATOM 579 C C . ALA A 1 74 ? -18.424 0.996 4.663 1.00 70.44 74 ALA A C 1
ATOM 581 O O . ALA A 1 74 ? -19.348 1.809 4.660 1.00 70.44 74 ALA A O 1
ATOM 582 N N . SER A 1 75 ? -17.141 1.384 4.660 1.00 65.50 75 SER A N 1
ATOM 583 C CA . SER A 1 75 ? -16.692 2.785 4.561 1.00 65.50 75 SER A CA 1
ATOM 584 C C . SER A 1 75 ? -16.340 3.254 3.135 1.00 65.50 75 SER A C 1
ATOM 586 O O . SER A 1 75 ? -15.638 4.258 2.960 1.00 65.50 75 SER A O 1
ATOM 588 N N . ALA A 1 76 ? -16.767 2.554 2.076 1.00 64.81 76 ALA A N 1
ATOM 589 C CA . ALA A 1 76 ? -16.457 2.973 0.705 1.00 64.81 76 ALA A CA 1
ATOM 590 C C . ALA A 1 76 ? -16.957 4.406 0.437 1.00 64.81 76 ALA A C 1
ATOM 592 O O . ALA A 1 76 ? -18.077 4.761 0.795 1.00 64.81 76 ALA A O 1
ATOM 593 N N . ASN A 1 77 ? -16.094 5.237 -0.158 1.00 63.00 77 ASN A N 1
ATOM 594 C CA . ASN A 1 77 ? -16.311 6.669 -0.428 1.00 63.00 77 ASN A CA 1
ATOM 595 C C . ASN A 1 77 ? -16.517 7.573 0.798 1.00 63.00 77 ASN A C 1
ATOM 597 O O . ASN A 1 77 ? -16.743 8.770 0.642 1.00 63.00 77 ASN A O 1
ATOM 601 N N . LYS A 1 78 ? -16.390 7.044 2.017 1.00 64.38 78 LYS A N 1
ATOM 602 C CA . LYS A 1 78 ? -16.408 7.846 3.238 1.00 64.38 78 LYS A CA 1
ATOM 603 C C . LYS A 1 78 ? -14.972 8.189 3.612 1.00 64.38 78 LYS A C 1
ATOM 605 O O . LYS A 1 78 ? -14.218 7.359 4.119 1.00 64.38 78 LYS A O 1
ATOM 610 N N . SER A 1 79 ? -14.565 9.406 3.274 1.00 53.06 79 SER A N 1
ATOM 611 C CA . SER A 1 79 ? -13.312 10.004 3.728 1.00 53.06 79 SER A CA 1
ATOM 612 C C . SER A 1 79 ? -13.577 10.830 4.978 1.00 53.06 79 SER A C 1
ATOM 614 O O . SER A 1 79 ? -14.540 11.590 5.020 1.00 53.06 79 SER A O 1
ATOM 616 N N . GLY A 1 80 ? -12.724 10.712 5.987 1.00 52.09 80 GLY A N 1
ATOM 617 C CA . GLY A 1 80 ? -12.853 11.514 7.194 1.00 52.09 80 GLY A CA 1
ATOM 618 C C . GLY A 1 80 ? -11.956 11.016 8.312 1.00 52.09 80 GLY A C 1
ATOM 619 O O . GLY A 1 80 ? -11.396 9.919 8.254 1.00 52.09 80 GLY A O 1
ATOM 620 N N . PHE A 1 81 ? -11.826 11.845 9.336 1.00 52.28 81 PHE A N 1
ATOM 621 C CA . PHE A 1 81 ? -11.140 11.503 10.567 1.00 52.28 81 PHE A CA 1
ATOM 622 C C . PHE A 1 81 ? -12.173 11.011 11.579 1.00 52.28 81 PHE A C 1
ATOM 624 O O . PHE A 1 81 ? -13.081 11.751 11.949 1.00 52.28 81 PHE A O 1
ATOM 631 N N . ILE A 1 82 ? -12.064 9.751 12.003 1.00 54.78 82 ILE A N 1
ATOM 632 C CA . ILE A 1 82 ? -12.900 9.230 13.087 1.00 54.78 82 ILE A CA 1
ATOM 633 C C . ILE A 1 82 ? -12.142 9.498 14.380 1.00 54.78 82 ILE A C 1
ATOM 635 O O . ILE A 1 82 ? -11.211 8.769 14.727 1.00 54.78 82 ILE A O 1
ATOM 639 N N . PHE A 1 83 ? -12.521 10.575 15.064 1.00 47.81 83 PHE A N 1
ATOM 640 C CA . PHE A 1 83 ? -11.975 10.889 16.375 1.00 47.81 83 PHE A CA 1
ATOM 641 C C . PHE A 1 83 ? -12.715 10.081 17.438 1.00 47.81 83 PHE A C 1
ATOM 643 O O . PHE A 1 83 ? -13.940 10.135 17.534 1.00 47.81 83 PHE A O 1
ATOM 650 N N . ARG A 1 84 ? -11.971 9.317 18.236 1.00 53.00 84 ARG A N 1
ATOM 651 C CA . ARG A 1 84 ? -12.485 8.667 19.443 1.00 53.00 84 ARG A CA 1
ATOM 652 C C . ARG A 1 84 ? -11.666 9.209 20.598 1.00 53.00 84 ARG A C 1
ATOM 654 O O . ARG A 1 84 ? -10.449 9.065 20.583 1.00 53.00 84 ARG A O 1
ATOM 661 N N . PHE A 1 85 ? -12.334 9.787 21.592 1.00 43.00 85 PHE A N 1
ATOM 662 C CA . PHE A 1 85 ? -11.680 10.343 22.779 1.00 43.00 85 PHE A CA 1
ATOM 663 C C . PHE A 1 85 ? -10.937 9.283 23.624 1.00 43.00 85 PHE A C 1
ATOM 665 O O . PHE A 1 85 ? -10.173 9.656 24.495 1.00 43.00 85 PHE A O 1
ATOM 672 N N . ASN A 1 86 ? -11.089 7.978 23.331 1.00 51.28 86 ASN A N 1
ATOM 673 C CA . ASN A 1 86 ? -10.439 6.870 24.051 1.00 51.28 86 ASN A CA 1
ATOM 674 C C . ASN A 1 86 ? -9.960 5.719 23.136 1.00 51.28 86 ASN A C 1
ATOM 676 O O . ASN A 1 86 ? -10.236 4.544 23.382 1.00 51.28 86 ASN A O 1
ATOM 680 N N . GLY A 1 87 ? -9.266 6.020 22.032 1.00 49.34 87 GLY A N 1
ATOM 681 C CA . GLY A 1 87 ? -8.723 4.971 21.160 1.00 49.34 87 GLY A CA 1
ATOM 682 C C . GLY A 1 87 ? -7.623 5.428 20.205 1.00 49.34 87 GLY A C 1
ATOM 683 O O . GLY A 1 87 ? -7.438 6.617 19.966 1.00 49.34 87 GLY A O 1
ATOM 684 N N . VAL A 1 88 ? -6.899 4.459 19.632 1.00 55.22 88 VAL A N 1
ATOM 685 C CA . VAL A 1 88 ? -5.901 4.714 18.585 1.00 55.22 88 VAL A CA 1
ATOM 686 C C . VAL A 1 88 ? -6.641 5.202 17.337 1.00 55.22 88 VAL A C 1
ATOM 688 O O . VAL A 1 88 ? -7.303 4.422 16.647 1.00 55.22 88 VAL A O 1
ATOM 691 N N . SER A 1 89 ? -6.572 6.506 17.067 1.00 56.06 89 SER A N 1
ATOM 692 C CA . SER A 1 89 ? -7.049 7.075 15.809 1.00 56.06 89 SER A CA 1
ATOM 693 C C . SER A 1 89 ? -5.963 6.889 14.753 1.00 56.06 89 SER A C 1
ATOM 695 O O . SER A 1 89 ? -4.800 7.228 14.961 1.00 56.06 89 SER A O 1
ATOM 697 N N . MET A 1 90 ? -6.331 6.293 13.621 1.00 63.06 90 MET A N 1
ATOM 698 C CA . MET A 1 90 ? -5.425 6.123 12.492 1.00 63.06 90 MET A CA 1
ATOM 699 C C . MET A 1 90 ? -6.100 6.691 11.250 1.00 63.06 90 MET A C 1
ATOM 701 O O . MET A 1 90 ? -7.273 6.416 10.982 1.00 63.06 90 MET A O 1
ATOM 705 N N . PHE A 1 91 ? -5.378 7.550 10.534 1.00 65.94 91 PHE A N 1
ATOM 706 C CA . PHE A 1 91 ? -5.889 8.202 9.336 1.00 65.94 91 PHE A CA 1
ATOM 707 C C . PHE A 1 91 ? -6.122 7.171 8.229 1.00 65.94 91 PHE A C 1
ATOM 709 O O . PHE A 1 91 ? -5.367 6.213 8.070 1.00 65.94 91 PHE A O 1
ATOM 716 N N . ARG A 1 92 ? -7.155 7.381 7.413 1.00 72.25 92 ARG A N 1
ATOM 717 C CA . ARG A 1 92 ? -7.288 6.646 6.156 1.00 72.25 92 ARG A CA 1
ATOM 718 C C . ARG A 1 92 ? -6.264 7.195 5.167 1.00 72.25 92 ARG A C 1
ATOM 720 O O . ARG A 1 92 ? -6.321 8.375 4.831 1.00 72.25 92 ARG A O 1
ATOM 727 N N . THR A 1 93 ? -5.359 6.359 4.669 1.00 74.19 93 THR A N 1
ATOM 728 C CA . THR A 1 93 ? -4.458 6.764 3.582 1.00 74.19 93 THR A CA 1
ATOM 729 C C . THR A 1 93 ? -5.218 6.685 2.253 1.00 74.19 93 THR A C 1
ATOM 731 O O . THR A 1 93 ? -5.627 5.586 1.866 1.00 74.19 93 THR A O 1
ATOM 734 N N . PRO A 1 94 ? -5.448 7.804 1.538 1.00 78.88 94 PRO A N 1
ATOM 735 C CA . PRO A 1 94 ? -6.112 7.762 0.241 1.00 78.88 94 PRO A CA 1
ATOM 736 C C . PRO A 1 94 ? -5.245 7.006 -0.771 1.00 78.88 94 PRO A C 1
ATOM 738 O O . PRO A 1 94 ? -4.031 7.191 -0.815 1.00 78.88 94 PRO A O 1
ATOM 741 N N . ALA A 1 95 ? -5.873 6.195 -1.626 1.00 84.50 95 ALA A N 1
ATOM 742 C CA . ALA A 1 95 ? -5.162 5.397 -2.630 1.00 84.50 95 ALA A CA 1
ATOM 743 C C . ALA A 1 95 ? -4.446 6.246 -3.701 1.00 84.50 95 ALA A C 1
ATOM 745 O O . ALA A 1 95 ? -3.556 5.742 -4.378 1.00 84.50 95 ALA A O 1
ATOM 746 N N . ALA A 1 96 ? -4.800 7.530 -3.834 1.00 87.31 96 ALA A N 1
ATOM 747 C CA . ALA A 1 96 ? -4.218 8.438 -4.820 1.00 87.31 96 ALA A CA 1
ATOM 748 C C . ALA A 1 96 ? -2.703 8.626 -4.646 1.00 87.31 96 ALA A C 1
ATOM 750 O O . ALA A 1 96 ? -1.978 8.611 -5.635 1.00 87.31 96 ALA A O 1
ATOM 751 N N . LEU A 1 97 ? -2.220 8.761 -3.404 1.00 88.75 97 LEU A N 1
ATOM 752 C CA . LEU A 1 97 ? -0.793 8.962 -3.139 1.00 88.75 97 LEU A CA 1
ATOM 753 C C . LEU A 1 97 ? 0.033 7.714 -3.503 1.00 88.75 97 LEU A C 1
ATOM 755 O O . LEU A 1 97 ? 0.910 7.848 -4.353 1.00 88.75 97 LEU A O 1
ATOM 759 N N . PRO A 1 98 ? -0.281 6.507 -2.983 1.00 90.19 98 PRO A N 1
ATOM 760 C CA . PRO A 1 98 ? 0.418 5.288 -3.384 1.00 90.19 98 PRO A CA 1
ATOM 761 C C . PRO A 1 98 ? 0.318 4.960 -4.874 1.00 90.19 98 PRO A C 1
ATOM 763 O O . PRO A 1 98 ? 1.216 4.328 -5.423 1.00 90.19 98 PRO A O 1
ATOM 766 N N . LEU A 1 99 ? -0.777 5.347 -5.537 1.00 92.75 99 LEU A N 1
ATOM 767 C CA . LEU A 1 99 ? -0.920 5.163 -6.979 1.00 92.75 99 LEU A CA 1
ATOM 768 C C . LEU A 1 99 ? 0.005 6.110 -7.751 1.00 92.75 99 LEU A C 1
ATOM 770 O O . LEU A 1 99 ? 0.664 5.687 -8.696 1.00 92.75 99 LEU A O 1
ATOM 774 N N . LEU A 1 100 ? 0.085 7.376 -7.341 1.00 93.00 100 LEU A N 1
ATOM 775 C CA . LEU A 1 100 ? 0.965 8.356 -7.970 1.00 93.00 100 LEU A CA 1
ATOM 776 C C . LEU A 1 100 ? 2.439 7.978 -7.792 1.00 93.00 100 LEU A C 1
ATOM 778 O O . LEU A 1 100 ? 3.204 8.057 -8.751 1.00 93.00 100 LEU A O 1
ATOM 782 N N . THR A 1 101 ? 2.831 7.530 -6.597 1.00 92.06 101 THR A N 1
ATOM 783 C CA . THR A 1 101 ? 4.192 7.042 -6.342 1.00 92.06 101 THR A CA 1
ATOM 784 C C . THR A 1 101 ? 4.490 5.760 -7.110 1.00 92.06 101 THR A C 1
ATOM 786 O O . THR A 1 101 ? 5.600 5.606 -7.612 1.00 92.06 101 THR A O 1
ATOM 789 N N . LEU A 1 102 ? 3.515 4.861 -7.287 1.00 94.38 102 LEU A N 1
ATOM 790 C CA . LEU A 1 102 ? 3.681 3.680 -8.135 1.00 94.38 102 LEU A CA 1
ATOM 791 C C . LEU A 1 102 ? 3.941 4.075 -9.593 1.00 94.38 102 LEU A C 1
ATOM 793 O O . LEU A 1 102 ? 4.868 3.567 -10.218 1.00 94.38 102 LEU A O 1
ATOM 797 N N . LEU A 1 103 ? 3.146 4.996 -10.140 1.00 93.56 103 LEU A N 1
ATOM 798 C CA . LEU A 1 103 ? 3.307 5.453 -11.520 1.00 93.56 103 LEU A CA 1
ATOM 799 C C . LEU A 1 103 ? 4.650 6.160 -11.724 1.00 93.56 103 LEU A C 1
ATOM 801 O O . LEU A 1 103 ? 5.359 5.856 -12.682 1.00 93.56 103 LEU A O 1
ATOM 805 N N . SER A 1 104 ? 5.037 7.053 -10.809 1.00 91.94 104 SER A N 1
ATOM 806 C CA . SER A 1 104 ? 6.305 7.780 -10.915 1.00 91.94 104 SER A CA 1
ATOM 807 C C . SER A 1 104 ? 7.512 6.850 -10.801 1.00 91.94 104 SER A C 1
ATOM 809 O O . SER A 1 104 ? 8.425 6.932 -11.623 1.00 91.94 104 SER A O 1
ATOM 811 N N . THR A 1 105 ? 7.495 5.913 -9.849 1.00 90.94 105 THR A N 1
ATOM 812 C CA . THR A 1 105 ? 8.560 4.910 -9.697 1.00 90.94 105 THR A CA 1
ATOM 813 C C . THR A 1 105 ? 8.636 3.973 -10.899 1.00 90.94 105 THR A C 1
ATOM 815 O O . THR A 1 105 ? 9.736 3.619 -11.311 1.00 90.94 105 THR A O 1
ATOM 818 N N . THR A 1 106 ? 7.505 3.630 -11.521 1.00 93.31 106 THR A N 1
ATOM 819 C CA . THR A 1 106 ? 7.459 2.795 -12.735 1.00 93.31 106 THR A CA 1
ATOM 820 C C . THR A 1 106 ? 8.079 3.496 -13.945 1.00 93.31 106 THR A C 1
ATOM 822 O O . THR A 1 106 ? 8.852 2.889 -14.690 1.00 93.31 106 THR A O 1
ATOM 825 N N . VAL A 1 107 ? 7.766 4.779 -14.153 1.00 91.38 107 VAL A N 1
ATOM 826 C CA . VAL A 1 107 ? 8.350 5.571 -15.249 1.00 91.38 107 VAL A CA 1
ATOM 827 C C . VAL A 1 107 ? 9.848 5.748 -15.034 1.00 91.38 107 VAL A C 1
ATOM 829 O O . VAL A 1 107 ? 10.633 5.452 -15.932 1.00 91.38 107 VAL A O 1
ATOM 832 N N . TRP A 1 108 ? 10.248 6.152 -13.826 1.00 90.19 108 TRP A N 1
ATOM 833 C CA . TRP A 1 108 ? 11.656 6.319 -13.474 1.00 90.19 108 TRP A CA 1
ATOM 834 C C . TRP A 1 108 ? 12.446 5.021 -13.671 1.00 90.19 108 TRP A C 1
ATOM 836 O O . TRP A 1 108 ? 13.485 5.023 -14.326 1.00 90.19 108 TRP A O 1
ATOM 846 N N . MET A 1 109 ? 11.911 3.895 -13.195 1.00 87.19 109 MET A N 1
ATOM 847 C CA . MET A 1 109 ? 12.558 2.595 -13.341 1.00 87.19 109 MET A CA 1
ATOM 848 C C . MET A 1 109 ? 12.644 2.160 -14.813 1.00 87.19 109 MET A C 1
ATOM 850 O O . MET A 1 109 ? 13.678 1.647 -15.234 1.00 87.19 109 MET A O 1
ATOM 854 N N . GLY A 1 110 ? 11.615 2.428 -15.625 1.00 87.50 110 GLY A N 1
ATOM 855 C CA . GLY A 1 110 ? 11.643 2.172 -17.069 1.00 87.50 110 GLY A CA 1
ATOM 856 C C . GLY A 1 110 ? 12.755 2.935 -17.792 1.00 87.50 110 GLY A C 1
ATOM 857 O O . GLY A 1 110 ? 13.500 2.329 -18.559 1.00 87.50 110 GLY A O 1
ATOM 858 N N . MET A 1 111 ? 12.938 4.222 -17.479 1.00 86.44 111 MET A N 1
ATOM 859 C CA . MET A 1 111 ? 14.038 5.036 -18.020 1.00 86.44 111 MET A CA 1
ATOM 860 C C . MET A 1 111 ? 15.416 4.516 -17.587 1.00 86.44 111 MET A C 1
ATOM 862 O O . MET A 1 111 ? 16.372 4.578 -18.351 1.00 86.44 111 MET A O 1
ATOM 866 N N . THR A 1 112 ? 15.537 3.969 -16.373 1.00 85.31 112 THR A N 1
ATOM 867 C CA . THR A 1 112 ? 16.800 3.368 -15.909 1.00 85.31 112 THR A CA 1
ATOM 868 C C . THR A 1 112 ? 17.063 1.971 -16.476 1.00 85.31 112 THR A C 1
ATOM 870 O O . THR A 1 112 ? 18.220 1.564 -16.562 1.00 85.31 112 THR A O 1
ATOM 873 N N . LEU A 1 113 ? 16.016 1.233 -16.866 1.00 84.19 113 LEU A N 1
ATOM 874 C CA . LEU A 1 113 ? 16.124 -0.105 -17.459 1.00 84.19 113 LEU A CA 1
ATOM 875 C C . LEU A 1 113 ? 16.347 -0.074 -18.970 1.00 84.19 113 LEU A C 1
ATOM 877 O O . LEU A 1 113 ? 16.949 -1.000 -19.503 1.00 84.19 113 LEU A O 1
ATOM 881 N N . GLU A 1 114 ? 15.881 0.961 -19.662 1.00 83.38 114 GLU A N 1
ATOM 882 C CA . GLU A 1 114 ? 16.041 1.127 -21.110 1.00 83.38 114 GLU A CA 1
ATOM 883 C C . GLU A 1 114 ? 17.496 0.919 -21.601 1.00 83.38 114 GLU A C 1
ATOM 885 O O . GLU A 1 114 ? 17.687 0.104 -22.508 1.00 83.38 114 GLU A O 1
ATOM 890 N N . PRO A 1 115 ? 18.540 1.495 -20.964 1.00 82.00 115 PRO A N 1
ATOM 891 C CA . PRO A 1 115 ? 19.935 1.258 -21.352 1.00 82.00 115 PRO A CA 1
ATOM 892 C C . PRO A 1 115 ? 20.410 -0.193 -21.177 1.00 82.00 115 PRO A C 1
ATOM 894 O O . PRO A 1 115 ? 21.346 -0.619 -21.850 1.00 82.00 115 PRO A O 1
ATOM 897 N N . VAL A 1 116 ? 19.788 -0.972 -20.282 1.00 84.31 116 VAL A N 1
ATOM 898 C CA . VAL A 1 116 ? 20.177 -2.367 -19.993 1.00 84.31 116 VAL A CA 1
ATOM 899 C C . VAL A 1 116 ? 19.892 -3.281 -21.187 1.00 84.31 116 VAL A C 1
ATOM 901 O O . VAL A 1 116 ? 20.607 -4.256 -21.405 1.00 84.31 116 VAL A O 1
ATOM 904 N N . PHE A 1 117 ? 18.886 -2.947 -21.998 1.00 83.94 117 PHE A N 1
ATOM 905 C CA . PHE A 1 117 ? 18.556 -3.678 -23.225 1.00 83.94 117 PHE A CA 1
ATOM 906 C C . PHE A 1 117 ? 19.399 -3.240 -24.438 1.00 83.94 117 PHE A C 1
ATOM 908 O O . PHE A 1 117 ? 19.248 -3.785 -25.537 1.00 83.94 117 PHE A O 1
ATOM 915 N N . GLY A 1 118 ? 20.319 -2.294 -24.238 1.00 83.75 118 GLY A N 1
ATOM 916 C CA . GLY A 1 118 ? 21.230 -1.786 -25.253 1.00 83.75 118 GLY A CA 1
ATOM 917 C C . GLY A 1 118 ? 20.555 -0.909 -26.307 1.00 83.75 118 GLY A C 1
ATOM 918 O O . GLY A 1 118 ? 19.339 -0.700 -26.323 1.00 83.75 118 GLY A O 1
ATOM 919 N N . TYR A 1 119 ? 21.375 -0.418 -27.228 1.00 87.44 119 TYR A N 1
ATOM 920 C CA . TYR A 1 119 ? 20.964 0.503 -28.280 1.00 87.44 119 TYR A CA 1
ATOM 921 C C . TYR A 1 119 ? 21.198 -0.094 -29.667 1.00 87.44 119 TYR A C 1
ATOM 923 O O . TYR A 1 119 ? 21.995 -1.025 -29.842 1.00 87.44 119 TYR A O 1
ATOM 931 N N . LYS A 1 120 ? 20.507 0.440 -30.678 1.00 84.94 120 LYS A N 1
ATOM 932 C CA . LYS A 1 120 ? 20.730 0.032 -32.064 1.00 84.94 120 LYS A CA 1
ATOM 933 C C . LYS A 1 120 ? 22.133 0.437 -32.496 1.00 84.94 120 LYS A C 1
ATOM 935 O O . LYS A 1 120 ? 22.557 1.577 -32.321 1.00 84.94 120 LYS A O 1
ATOM 940 N N . LYS A 1 121 ? 22.836 -0.504 -33.122 1.00 84.31 121 LYS A N 1
ATOM 941 C CA . LYS A 1 121 ? 24.129 -0.234 -33.748 1.00 84.31 121 LYS A CA 1
ATOM 942 C C . LYS A 1 121 ? 23.899 0.480 -35.071 1.00 84.31 121 LYS A C 1
ATOM 944 O O . LYS A 1 121 ? 23.253 -0.064 -35.965 1.00 84.31 121 LYS A O 1
ATOM 949 N N . VAL A 1 122 ? 24.427 1.690 -35.189 1.00 82.00 122 VAL A N 1
ATOM 950 C CA . VAL A 1 122 ? 24.455 2.452 -36.434 1.00 82.00 122 VAL A CA 1
ATOM 951 C C . VAL A 1 122 ? 25.847 2.303 -37.029 1.00 82.00 122 VAL A C 1
ATOM 953 O O . VAL A 1 122 ? 26.857 2.376 -36.328 1.00 82.00 122 VAL A O 1
ATOM 956 N N . THR A 1 123 ? 25.898 2.012 -38.325 1.00 82.25 123 THR A N 1
ATOM 957 C CA . THR A 1 123 ? 27.149 1.970 -39.076 1.00 82.25 123 THR A CA 1
ATOM 958 C C . THR A 1 123 ? 27.2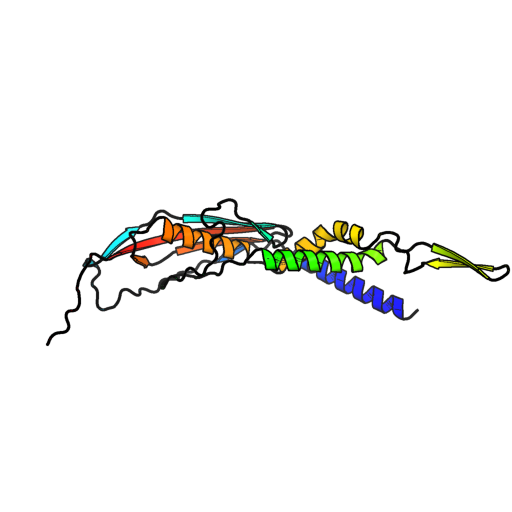34 3.222 -39.926 1.00 82.25 123 THR A C 1
ATOM 960 O O . THR A 1 123 ? 26.444 3.398 -40.852 1.00 82.25 123 THR A O 1
ATOM 963 N N . GLU A 1 124 ? 28.204 4.075 -39.626 1.00 81.38 124 GLU A N 1
ATOM 964 C CA . GLU A 1 124 ? 28.521 5.237 -40.446 1.00 81.38 124 GLU A CA 1
ATOM 965 C C . GLU A 1 124 ? 29.735 4.946 -41.322 1.00 81.38 124 GLU A C 1
ATOM 967 O O . GLU A 1 124 ? 30.695 4.283 -40.915 1.00 81.38 124 GLU A O 1
ATOM 972 N N . ARG A 1 125 ? 29.677 5.429 -42.564 1.00 79.69 125 ARG A N 1
ATOM 973 C CA . ARG A 1 125 ? 30.783 5.346 -43.518 1.00 79.69 125 ARG A CA 1
ATOM 974 C C . ARG A 1 125 ? 31.460 6.703 -43.612 1.00 79.69 125 ARG A C 1
ATOM 976 O O . ARG A 1 125 ? 30.816 7.681 -43.979 1.00 79.69 125 ARG A O 1
ATOM 983 N N . TYR A 1 126 ? 32.759 6.731 -43.337 1.00 72.25 126 TYR A N 1
ATOM 984 C CA . TYR A 1 126 ? 33.609 7.897 -43.548 1.00 72.25 126 TYR A CA 1
ATOM 985 C C . TYR A 1 126 ? 34.721 7.505 -44.529 1.00 72.25 126 TYR A C 1
ATOM 987 O O . TYR A 1 126 ? 35.665 6.791 -44.185 1.00 72.25 126 TYR A O 1
ATOM 995 N N . GLY A 1 127 ? 34.565 7.888 -45.800 1.00 82.25 127 GLY A N 1
ATOM 996 C CA . GLY A 1 127 ? 35.427 7.403 -46.885 1.00 82.25 127 GLY A CA 1
ATOM 997 C C . GLY A 1 127 ? 35.331 5.879 -47.072 1.00 82.25 127 GLY A C 1
ATOM 998 O O . GLY A 1 127 ? 34.234 5.338 -47.190 1.00 82.25 127 GLY A O 1
ATOM 999 N N . ASN A 1 128 ? 36.477 5.185 -47.074 1.00 81.12 128 ASN A N 1
ATOM 1000 C CA . ASN A 1 128 ? 36.569 3.718 -47.204 1.00 81.12 128 ASN A CA 1
ATOM 1001 C C . ASN A 1 128 ? 36.506 2.960 -45.864 1.00 81.12 128 ASN A C 1
ATOM 1003 O O . ASN A 1 128 ? 36.639 1.737 -45.849 1.00 81.12 128 ASN A O 1
ATOM 1007 N N . GLN A 1 129 ? 36.332 3.657 -44.739 1.00 70.56 129 GLN A N 1
ATOM 1008 C CA . GLN A 1 129 ? 36.259 3.038 -43.418 1.00 70.56 129 GLN A CA 1
ATOM 1009 C C . GLN A 1 129 ? 34.827 3.096 -42.882 1.00 70.56 129 GLN A C 1
ATOM 1011 O O . GLN A 1 129 ? 34.147 4.122 -42.960 1.00 70.56 129 GLN A O 1
ATOM 1016 N N . SER A 1 130 ? 34.358 1.967 -42.355 1.00 78.88 130 SER A N 1
ATOM 1017 C CA . SER A 1 130 ? 33.072 1.857 -41.671 1.00 78.88 130 SER A CA 1
ATOM 1018 C C . SER A 1 130 ? 33.295 1.750 -40.171 1.00 78.88 130 SER A C 1
ATOM 1020 O O . SER A 1 130 ? 33.990 0.837 -39.720 1.00 78.88 130 SER A O 1
ATOM 1022 N N . PHE A 1 131 ? 32.657 2.631 -39.408 1.00 79.81 131 PHE A N 1
ATOM 1023 C CA . PHE A 1 131 ? 32.647 2.584 -37.951 1.00 79.81 131 PHE A CA 1
ATOM 1024 C C . PHE A 1 131 ? 31.240 2.232 -37.484 1.00 79.81 131 PHE A C 1
ATOM 1026 O O . PHE A 1 131 ? 30.260 2.806 -37.957 1.00 79.81 131 PHE A O 1
ATOM 1033 N N . SER A 1 132 ? 31.133 1.266 -36.572 1.00 81.38 132 SER A N 1
ATOM 1034 C CA . SER A 1 132 ? 29.863 0.930 -35.935 1.00 81.38 132 SER A CA 1
ATOM 1035 C C . SER A 1 132 ? 29.892 1.402 -34.492 1.00 81.38 132 SER A C 1
ATOM 1037 O O . SER A 1 132 ? 30.792 1.030 -33.741 1.00 81.38 132 SER A O 1
ATOM 1039 N N . TYR A 1 133 ? 28.897 2.191 -34.109 1.00 79.94 133 TYR A N 1
ATOM 1040 C CA . TYR A 1 133 ? 28.698 2.637 -32.736 1.00 79.94 133 TYR A CA 1
ATOM 1041 C C . TYR A 1 133 ? 27.239 2.426 -32.321 1.00 79.94 133 TYR A C 1
ATOM 1043 O O . TYR A 1 133 ? 26.360 2.223 -33.159 1.00 79.94 133 TYR A O 1
ATOM 1051 N N . GLU A 1 134 ? 26.994 2.389 -31.016 1.00 82.62 134 GLU A N 1
ATOM 1052 C CA . GLU A 1 134 ? 25.649 2.300 -30.445 1.00 82.62 134 GLU A CA 1
ATOM 1053 C C . GLU A 1 134 ? 25.039 3.699 -30.366 1.00 82.62 134 GLU A C 1
ATOM 1055 O O . GLU A 1 134 ? 25.654 4.593 -29.791 1.00 82.62 134 GLU A O 1
ATOM 1060 N N . ASP A 1 135 ? 23.868 3.885 -30.977 1.00 80.25 135 ASP A N 1
ATOM 1061 C CA . ASP A 1 135 ? 23.168 5.169 -31.057 1.00 80.25 135 ASP A CA 1
ATOM 1062 C C . ASP A 1 135 ? 22.233 5.345 -29.844 1.00 80.25 135 ASP A C 1
ATOM 1064 O O . ASP A 1 135 ? 21.192 4.676 -29.787 1.00 80.25 135 ASP A O 1
ATOM 1068 N N . PRO A 1 136 ? 22.563 6.227 -28.878 1.00 78.44 136 PRO A N 1
ATOM 1069 C CA . PRO A 1 136 ? 21.773 6.415 -27.661 1.00 78.44 136 PRO A CA 1
ATOM 1070 C C . PRO A 1 136 ? 20.336 6.883 -27.927 1.00 78.44 136 PRO A C 1
ATOM 1072 O O . PRO A 1 136 ? 19.460 6.650 -27.096 1.00 78.44 136 PRO A O 1
ATOM 1075 N N . ASP A 1 137 ? 20.073 7.487 -29.089 1.00 81.38 137 ASP A N 1
ATOM 1076 C CA . ASP A 1 137 ? 18.751 7.990 -29.469 1.00 81.38 137 ASP A CA 1
ATOM 1077 C C . ASP A 1 137 ? 17.841 6.881 -30.029 1.00 81.38 137 ASP A C 1
ATOM 1079 O O . ASP A 1 137 ? 16.654 7.097 -30.292 1.00 81.38 137 ASP A O 1
ATOM 1083 N N . LYS A 1 138 ? 18.377 5.665 -30.211 1.00 82.81 138 LYS A N 1
ATOM 1084 C CA . LYS A 1 138 ? 17.649 4.490 -30.714 1.00 82.81 138 LYS A CA 1
ATOM 1085 C C . LYS A 1 138 ? 17.783 3.303 -29.757 1.00 82.81 138 LYS A C 1
ATOM 1087 O O . LYS A 1 138 ? 18.425 2.305 -30.104 1.00 82.81 138 LYS A O 1
ATOM 1092 N N . PRO A 1 139 ? 17.157 3.369 -28.572 1.00 84.38 139 PRO A N 1
ATOM 1093 C CA . PRO A 1 139 ? 17.119 2.247 -27.642 1.00 84.38 139 PRO A CA 1
ATOM 1094 C C . PRO A 1 139 ? 16.461 1.024 -28.290 1.00 84.38 139 PRO A C 1
ATOM 1096 O O . PRO A 1 139 ? 15.492 1.140 -29.048 1.00 84.38 139 PRO A O 1
ATOM 1099 N N . ASN A 1 140 ? 16.978 -0.172 -27.991 1.00 85.69 140 ASN A N 1
ATOM 1100 C CA . ASN A 1 140 ? 16.376 -1.423 -28.467 1.00 85.69 140 ASN A CA 1
ATOM 1101 C C . ASN A 1 140 ? 14.998 -1.662 -27.838 1.00 85.69 140 ASN A C 1
ATOM 1103 O O . ASN A 1 140 ? 14.145 -2.311 -28.445 1.00 85.69 140 ASN A O 1
ATOM 1107 N N . LEU A 1 141 ? 14.780 -1.118 -26.639 1.00 86.31 141 LEU A N 1
ATOM 1108 C CA . LEU A 1 141 ? 13.522 -1.167 -25.916 1.00 86.31 141 LEU A CA 1
ATOM 1109 C C . LEU A 1 141 ? 13.133 0.241 -25.469 1.00 86.31 141 LEU A C 1
ATOM 1111 O O . LEU A 1 141 ? 13.753 0.788 -24.568 1.00 86.31 141 LEU A O 1
ATOM 1115 N N . HIS A 1 142 ? 12.084 0.799 -26.069 1.00 88.31 142 HIS A N 1
ATOM 1116 C CA . HIS A 1 142 ? 11.576 2.116 -25.687 1.00 88.31 142 HIS A CA 1
ATOM 1117 C C . HIS A 1 142 ? 11.156 2.142 -24.208 1.00 88.31 142 HIS A C 1
ATOM 1119 O O . HIS A 1 142 ? 10.500 1.199 -23.740 1.00 88.31 142 HIS A O 1
ATOM 1125 N N . TRP A 1 143 ? 11.453 3.238 -23.502 1.00 83.50 143 TRP A N 1
ATOM 1126 C CA . TRP A 1 143 ? 11.147 3.432 -22.077 1.00 83.50 143 TRP A CA 1
ATOM 1127 C C . TRP A 1 143 ? 9.727 3.012 -21.677 1.00 83.50 143 TRP A C 1
ATOM 1129 O O . TRP A 1 143 ? 9.543 2.439 -20.611 1.00 83.50 143 TRP A O 1
ATOM 1139 N N . ALA A 1 144 ? 8.720 3.224 -22.532 1.00 87.00 144 ALA A N 1
ATOM 1140 C CA . ALA A 1 144 ? 7.337 2.839 -22.234 1.00 87.00 144 ALA A CA 1
ATOM 1141 C C . ALA A 1 144 ? 7.161 1.318 -22.051 1.00 87.00 144 ALA A C 1
ATOM 1143 O O . ALA A 1 144 ? 6.428 0.877 -21.169 1.00 87.00 144 ALA A O 1
ATOM 1144 N N . ILE A 1 145 ? 7.850 0.505 -22.858 1.00 89.06 145 ILE A N 1
ATOM 1145 C CA . ILE A 1 145 ? 7.825 -0.959 -22.726 1.00 89.06 145 ILE A CA 1
ATOM 1146 C C . ILE A 1 145 ? 8.733 -1.381 -21.567 1.00 89.06 145 ILE A C 1
ATOM 1148 O O . ILE A 1 145 ? 8.359 -2.249 -20.776 1.00 89.06 145 ILE A O 1
ATOM 1152 N N . ALA A 1 146 ? 9.883 -0.719 -21.406 1.00 87.81 146 ALA A N 1
ATOM 1153 C CA . ALA A 1 146 ? 10.764 -0.931 -20.260 1.00 87.81 146 ALA A CA 1
ATOM 1154 C C . ALA A 1 146 ? 10.043 -0.660 -18.925 1.00 87.81 146 ALA A C 1
ATOM 1156 O O . ALA A 1 146 ? 10.220 -1.412 -17.971 1.00 87.81 146 ALA A O 1
ATOM 1157 N N . SER A 1 147 ? 9.157 0.338 -18.869 1.00 88.69 147 SER A N 1
ATOM 1158 C CA . SER A 1 147 ? 8.300 0.637 -17.718 1.00 88.69 147 SER A CA 1
ATOM 1159 C C . SER A 1 147 ? 7.355 -0.512 -17.370 1.00 88.69 147 SER A C 1
ATOM 1161 O O . SER A 1 147 ? 7.163 -0.800 -16.194 1.00 88.69 147 SER A O 1
ATOM 1163 N N . VAL A 1 148 ? 6.800 -1.223 -18.357 1.00 90.31 148 VAL A N 1
ATOM 1164 C CA . VAL A 1 148 ? 5.957 -2.404 -18.092 1.00 90.31 148 VAL A CA 1
ATOM 1165 C C . VAL A 1 148 ? 6.783 -3.538 -17.487 1.00 90.31 148 VAL A C 1
ATOM 1167 O O . VAL A 1 148 ? 6.342 -4.178 -16.536 1.00 90.31 148 VAL A O 1
ATOM 1170 N N . LEU A 1 149 ? 8.003 -3.757 -17.981 1.00 89.06 149 LEU A N 1
ATOM 1171 C CA . LEU A 1 149 ? 8.927 -4.740 -17.402 1.00 89.06 149 LEU A CA 1
ATOM 1172 C C . LEU A 1 149 ? 9.417 -4.327 -16.007 1.00 89.06 149 LEU A C 1
ATOM 1174 O O . LEU A 1 149 ? 9.704 -5.181 -15.171 1.00 89.06 149 LEU A O 1
ATOM 1178 N N . ALA A 1 150 ? 9.474 -3.022 -15.746 1.00 88.56 150 ALA A N 1
ATOM 1179 C 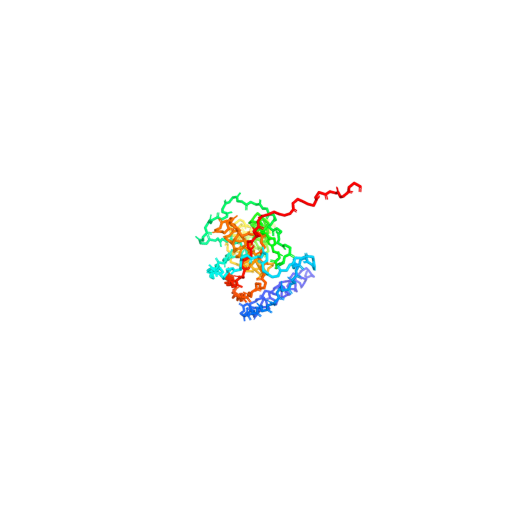CA . ALA A 1 150 ? 9.843 -2.444 -14.465 1.00 88.56 150 ALA A CA 1
ATOM 1180 C C . ALA A 1 150 ? 8.723 -2.493 -13.412 1.00 88.56 150 ALA A C 1
ATOM 1182 O O . ALA A 1 150 ? 9.019 -2.339 -12.225 1.00 88.56 150 ALA A O 1
ATOM 1183 N N . LEU A 1 151 ? 7.461 -2.710 -13.812 1.00 91.06 151 LEU A N 1
ATOM 1184 C CA . LEU A 1 151 ? 6.290 -2.670 -12.923 1.00 91.06 151 LEU A CA 1
ATOM 1185 C C . LEU A 1 151 ? 6.420 -3.544 -11.679 1.00 91.06 151 LEU A C 1
ATOM 1187 O O . LEU A 1 151 ? 6.074 -3.045 -10.609 1.00 91.06 151 LEU A O 1
ATOM 1191 N N . PRO A 1 152 ? 6.913 -4.800 -11.760 1.00 90.69 152 PRO A N 1
ATOM 1192 C CA . PRO A 1 152 ? 7.220 -5.562 -10.569 1.00 90.69 152 PRO A CA 1
ATOM 1193 C C . PRO A 1 152 ? 8.181 -4.753 -9.703 1.00 90.69 152 PRO A C 1
ATOM 1195 O O . PRO A 1 152 ? 7.765 -4.245 -8.684 1.00 90.69 152 PRO A O 1
ATOM 1198 N N . ILE A 1 153 ? 9.425 -4.500 -10.100 1.00 88.81 153 ILE A N 1
ATOM 1199 C CA . ILE A 1 153 ? 10.414 -3.837 -9.225 1.00 88.81 153 ILE A CA 1
ATOM 1200 C C . ILE A 1 153 ? 9.876 -2.525 -8.610 1.00 88.81 153 ILE A C 1
ATOM 1202 O O . ILE A 1 153 ? 9.977 -2.329 -7.396 1.00 88.81 153 ILE A O 1
ATOM 1206 N N . ALA A 1 154 ? 9.225 -1.680 -9.413 1.00 91.38 154 ALA A N 1
ATOM 1207 C CA . ALA A 1 154 ? 8.581 -0.450 -8.954 1.00 91.38 154 ALA A CA 1
ATOM 1208 C C . ALA A 1 154 ? 7.474 -0.707 -7.917 1.00 91.38 154 ALA A C 1
ATOM 1210 O O . ALA A 1 154 ? 7.438 -0.062 -6.869 1.00 91.38 154 ALA A O 1
ATOM 1211 N N . GLY A 1 155 ? 6.615 -1.700 -8.150 1.00 90.94 155 GLY A N 1
ATOM 1212 C CA . GLY A 1 155 ? 5.579 -2.123 -7.216 1.00 90.94 155 GLY A CA 1
ATOM 1213 C C . GLY A 1 155 ? 6.116 -2.582 -5.864 1.00 90.94 155 GLY A C 1
ATOM 1214 O O . GLY A 1 155 ? 5.464 -2.375 -4.841 1.00 90.94 155 GLY A O 1
ATOM 1215 N N . ALA A 1 156 ? 7.320 -3.148 -5.824 1.00 89.56 156 ALA A N 1
ATOM 1216 C CA . ALA A 1 156 ? 7.931 -3.633 -4.591 1.00 89.56 156 ALA A CA 1
ATOM 1217 C C . ALA A 1 156 ? 8.457 -2.468 -3.774 1.00 89.56 156 ALA A C 1
ATOM 1219 O O . ALA A 1 156 ? 8.154 -2.352 -2.589 1.00 89.56 156 ALA A O 1
ATOM 1220 N N . ILE A 1 157 ? 9.193 -1.577 -4.441 1.00 88.56 157 ILE A N 1
ATOM 1221 C CA . ILE A 1 157 ? 9.678 -0.327 -3.859 1.00 88.56 157 ILE A CA 1
ATOM 1222 C C . ILE A 1 157 ? 8.491 0.455 -3.289 1.00 88.56 157 ILE A C 1
ATOM 1224 O O . ILE A 1 157 ? 8.524 0.875 -2.131 1.00 88.56 157 ILE A O 1
ATOM 1228 N N . ASN A 1 158 ? 7.403 0.566 -4.055 1.00 91.38 158 ASN A N 1
ATOM 1229 C CA . ASN A 1 158 ? 6.196 1.243 -3.605 1.00 91.38 158 ASN A CA 1
ATOM 1230 C C . ASN A 1 158 ? 5.551 0.541 -2.398 1.00 91.38 158 ASN A C 1
ATOM 1232 O O . ASN A 1 158 ? 5.153 1.204 -1.445 1.00 91.38 158 ASN A O 1
ATOM 1236 N N . ASN A 1 159 ? 5.498 -0.796 -2.373 1.00 89.88 159 ASN A N 1
ATOM 1237 C CA . ASN A 1 159 ? 4.980 -1.531 -1.214 1.00 89.88 159 ASN A CA 1
ATOM 1238 C C . ASN A 1 159 ? 5.813 -1.289 0.055 1.00 89.88 159 ASN A C 1
ATOM 1240 O O . ASN A 1 159 ? 5.248 -1.159 1.140 1.00 89.88 159 ASN A O 1
ATOM 1244 N N . GLN A 1 160 ? 7.139 -1.170 -0.072 1.00 86.06 160 GLN A N 1
ATOM 1245 C CA . GLN A 1 160 ? 8.022 -0.875 1.061 1.00 86.06 160 GLN A CA 1
ATOM 1246 C C . GLN A 1 160 ? 7.919 0.574 1.551 1.00 86.06 160 GLN A C 1
ATOM 1248 O O . GLN A 1 160 ? 8.082 0.816 2.744 1.00 86.06 160 GLN A O 1
ATOM 1253 N N . MET A 1 161 ? 7.600 1.526 0.669 1.00 86.62 161 MET A N 1
ATOM 1254 C CA . MET A 1 161 ? 7.365 2.927 1.041 1.00 86.62 161 MET A CA 1
ATOM 1255 C C . MET A 1 161 ? 6.103 3.101 1.906 1.00 86.62 161 MET A C 1
ATOM 1257 O O . MET A 1 161 ? 6.021 4.034 2.705 1.00 86.62 161 MET A O 1
ATOM 1261 N N . TYR A 1 162 ? 5.143 2.174 1.797 1.00 87.25 162 TYR A N 1
ATOM 1262 C CA . TYR A 1 162 ? 3.861 2.200 2.510 1.00 87.25 162 TYR A CA 1
ATOM 1263 C C . TYR A 1 162 ? 3.653 0.972 3.423 1.00 87.25 162 TYR A C 1
ATOM 1265 O O . TYR A 1 162 ? 2.675 0.236 3.270 1.00 87.25 162 TYR A O 1
ATOM 1273 N N . PRO A 1 163 ? 4.510 0.752 4.439 1.00 81.44 163 PRO A N 1
ATOM 1274 C CA . PRO A 1 163 ? 4.549 -0.502 5.201 1.00 81.44 163 PRO A CA 1
ATOM 1275 C C . PRO A 1 163 ? 3.314 -0.756 6.082 1.00 81.44 163 PRO A C 1
ATOM 1277 O O . PRO A 1 163 ? 3.008 -1.901 6.409 1.00 81.44 163 PRO A O 1
ATOM 1280 N N . ASN A 1 164 ? 2.597 0.304 6.466 1.00 82.25 164 ASN A N 1
ATOM 1281 C CA . ASN A 1 164 ? 1.471 0.242 7.407 1.00 82.25 164 ASN A CA 1
ATOM 1282 C C . ASN A 1 164 ? 0.117 0.538 6.750 1.00 82.25 164 ASN A C 1
ATOM 1284 O O . ASN A 1 164 ? -0.889 0.688 7.440 1.00 82.25 164 ASN A O 1
ATOM 1288 N N . ILE A 1 165 ? 0.061 0.641 5.420 1.00 86.31 165 ILE A N 1
ATOM 1289 C CA . ILE A 1 165 ? -1.141 1.122 4.731 1.00 86.31 165 ILE A CA 1
ATOM 1290 C C . ILE A 1 165 ? -2.328 0.155 4.832 1.00 86.31 165 ILE A C 1
ATOM 1292 O O . ILE A 1 165 ? -3.480 0.592 4.903 1.00 86.31 165 ILE A O 1
ATOM 1296 N N . ALA A 1 166 ? -2.056 -1.151 4.892 1.00 87.56 166 ALA A N 1
ATOM 1297 C CA . ALA A 1 166 ? -3.067 -2.180 5.113 1.00 87.56 166 ALA A CA 1
ATOM 1298 C C . ALA A 1 166 ? -3.692 -2.0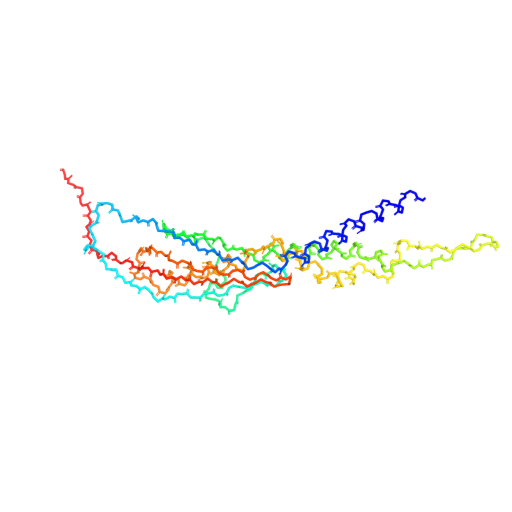48 6.514 1.00 87.56 166 ALA A C 1
ATOM 1300 O O . ALA A 1 166 ? -4.914 -1.980 6.640 1.00 87.56 166 ALA A O 1
ATOM 1301 N N . VAL A 1 167 ? -2.855 -1.899 7.549 1.00 84.50 167 VAL A N 1
ATOM 1302 C CA . VAL A 1 167 ? -3.285 -1.670 8.940 1.00 84.50 167 VAL A CA 1
ATOM 1303 C C . VAL A 1 167 ? -4.064 -0.362 9.072 1.00 84.50 167 VAL A C 1
ATOM 1305 O O . VAL A 1 167 ? -5.136 -0.350 9.667 1.00 84.50 167 VAL A O 1
ATOM 1308 N N . SER A 1 168 ? -3.578 0.727 8.474 1.00 82.38 168 SER A N 1
ATOM 1309 C CA . SER A 1 168 ? -4.220 2.048 8.546 1.00 82.38 168 SER A CA 1
ATOM 1310 C C . SER A 1 168 ? -5.649 2.027 8.003 1.00 82.38 168 SER A C 1
ATOM 1312 O O . SER A 1 168 ? -6.570 2.563 8.619 1.00 82.38 168 SER A O 1
ATOM 1314 N N . ASN A 1 169 ? -5.859 1.357 6.866 1.00 83.75 169 ASN A N 1
ATOM 1315 C CA . ASN A 1 169 ? -7.193 1.199 6.291 1.00 83.75 169 ASN A CA 1
ATOM 1316 C C . ASN A 1 169 ? -8.072 0.240 7.105 1.00 83.75 169 ASN A C 1
ATOM 1318 O O . ASN A 1 169 ? -9.246 0.540 7.314 1.00 83.75 169 ASN A O 1
ATOM 1322 N N . ALA A 1 170 ? -7.512 -0.863 7.614 1.00 85.56 170 ALA A N 1
ATOM 1323 C CA . ALA A 1 170 ? -8.236 -1.790 8.484 1.00 85.56 170 ALA A CA 1
ATOM 1324 C C . ALA A 1 170 ? -8.715 -1.110 9.779 1.00 85.56 170 ALA A C 1
ATOM 1326 O O . ALA A 1 170 ? -9.875 -1.252 10.156 1.00 85.56 170 ALA A O 1
ATOM 1327 N N . MET A 1 171 ? -7.859 -0.305 10.416 1.00 82.19 171 MET A N 1
ATOM 1328 C CA . MET A 1 171 ? -8.190 0.478 11.612 1.00 82.19 171 MET A CA 1
ATOM 1329 C C . MET A 1 171 ? -9.287 1.511 11.338 1.00 82.19 171 MET A C 1
ATOM 1331 O O . MET A 1 171 ? -10.181 1.698 12.165 1.00 82.19 171 MET A O 1
ATOM 1335 N N . HIS A 1 172 ? -9.241 2.187 10.187 1.00 82.12 172 HIS A N 1
ATOM 1336 C CA . HIS A 1 172 ? -10.280 3.140 9.798 1.00 82.12 172 HIS A CA 1
ATOM 1337 C C . HIS A 1 172 ? -11.638 2.453 9.606 1.00 82.12 172 HIS A C 1
ATOM 1339 O O . HIS A 1 172 ? -12.637 2.891 10.173 1.00 82.12 172 HIS A O 1
ATOM 1345 N N . GLU A 1 173 ? -11.667 1.352 8.857 1.00 84.06 173 GLU A N 1
ATOM 1346 C CA . GLU A 1 173 ? -12.878 0.565 8.613 1.00 84.06 173 GLU A CA 1
ATOM 1347 C C . GLU A 1 173 ? -13.426 -0.048 9.911 1.00 84.06 173 GLU A C 1
ATOM 1349 O O . GLU A 1 173 ? -14.628 0.002 10.154 1.00 84.06 173 GLU A O 1
ATOM 1354 N N . MET A 1 174 ? -12.562 -0.548 10.795 1.00 84.56 174 MET A N 1
ATOM 1355 C CA . MET A 1 174 ? -12.956 -1.036 12.117 1.00 84.56 174 MET A CA 1
ATOM 1356 C C . MET A 1 174 ? -13.593 0.075 12.958 1.00 84.56 174 MET A C 1
ATOM 1358 O O . MET A 1 174 ? -14.656 -0.126 13.541 1.00 84.56 174 MET A O 1
ATOM 1362 N N . ASN A 1 175 ? -12.978 1.260 13.016 1.00 80.56 175 ASN A N 1
ATOM 1363 C CA . ASN A 1 175 ? -13.553 2.402 13.727 1.00 80.56 175 ASN A CA 1
ATOM 1364 C C . ASN A 1 175 ? -14.902 2.821 13.123 1.00 80.56 175 ASN A C 1
ATOM 1366 O O . ASN A 1 175 ? -15.832 3.117 13.871 1.00 80.56 175 ASN A O 1
ATOM 1370 N N . TYR A 1 176 ? -15.035 2.788 11.794 1.00 82.19 176 TYR A N 1
ATOM 1371 C CA . TYR A 1 176 ? -16.300 3.046 11.112 1.00 82.19 176 TYR A CA 1
ATOM 1372 C C . TYR A 1 176 ? -17.375 2.025 11.503 1.00 82.19 176 TYR A C 1
ATOM 1374 O O . TYR A 1 176 ? -18.479 2.416 11.875 1.00 82.19 176 TYR A O 1
ATOM 1382 N N . GLN A 1 177 ? -17.055 0.728 11.483 1.00 83.88 177 GLN A N 1
ATOM 1383 C CA . GLN A 1 177 ? -17.986 -0.330 11.880 1.00 83.88 177 GLN A CA 1
ATOM 1384 C C . GLN A 1 177 ? -18.389 -0.211 13.352 1.00 83.88 177 GLN A C 1
ATOM 1386 O O . GLN A 1 177 ? -19.571 -0.326 13.659 1.00 83.88 177 GLN A O 1
ATOM 1391 N N . LEU A 1 178 ? -17.447 0.092 14.249 1.00 80.69 178 LEU A N 1
ATOM 1392 C CA . LEU A 1 178 ? -17.731 0.257 15.675 1.00 80.69 178 LEU A CA 1
ATOM 1393 C C . LEU A 1 178 ? -18.710 1.404 15.950 1.00 80.69 178 LEU A C 1
ATOM 1395 O O . LEU A 1 178 ? -19.628 1.218 16.744 1.00 80.69 178 LEU A O 1
ATOM 1399 N N . VAL A 1 179 ? -18.548 2.551 15.285 1.00 80.31 179 VAL A N 1
ATOM 1400 C CA . VAL A 1 179 ? -19.455 3.703 15.431 1.00 80.31 179 VAL A CA 1
ATOM 1401 C C . VAL A 1 179 ? -20.796 3.446 14.741 1.00 80.31 179 VAL A C 1
ATOM 1403 O O . VAL A 1 179 ? -21.847 3.741 15.296 1.00 80.31 179 VAL A O 1
ATOM 1406 N N . HIS A 1 180 ? -20.783 2.879 13.535 1.00 82.06 180 HIS A N 1
ATOM 1407 C CA . HIS A 1 180 ? -21.996 2.734 12.732 1.00 82.06 180 HIS A CA 1
ATOM 1408 C C . HIS A 1 180 ? -22.908 1.594 13.203 1.00 82.06 180 HIS A C 1
ATOM 1410 O O . HIS A 1 180 ? -24.125 1.709 13.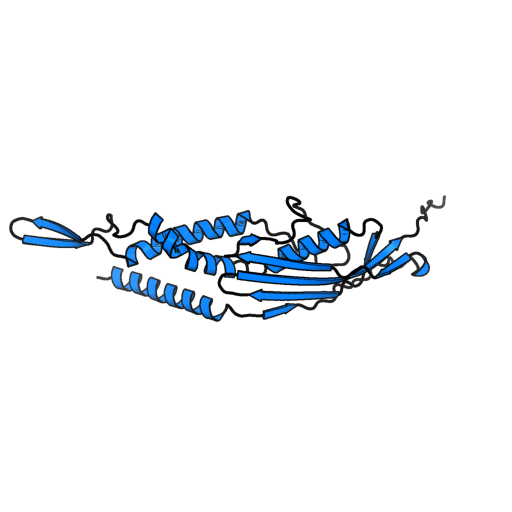109 1.00 82.06 180 HIS A O 1
ATOM 1416 N N . GLN A 1 181 ? -22.339 0.497 13.711 1.00 84.12 181 GLN A N 1
ATOM 1417 C CA . GLN A 1 181 ? -23.109 -0.657 14.191 1.00 84.12 181 GLN A CA 1
ATOM 1418 C C . GLN A 1 181 ? -23.623 -0.484 15.627 1.00 84.12 181 GLN A C 1
ATOM 1420 O O . GLN A 1 181 ? -24.466 -1.268 16.051 1.00 84.12 181 GLN A O 1
ATOM 1425 N N . ASN A 1 182 ? -23.134 0.518 16.369 1.00 80.88 182 ASN A N 1
ATOM 1426 C CA . ASN A 1 182 ? -23.515 0.769 17.763 1.00 80.88 182 ASN A CA 1
ATOM 1427 C C . ASN A 1 182 ? -23.904 2.248 17.962 1.00 80.88 182 ASN A C 1
ATOM 1429 O O . ASN A 1 182 ? -23.208 2.970 18.677 1.00 80.88 182 ASN A O 1
ATOM 1433 N N . PRO A 1 183 ? -24.980 2.729 17.307 1.00 82.00 183 PRO A N 1
ATOM 1434 C CA . PRO A 1 183 ? -25.401 4.130 17.388 1.00 82.00 183 PRO A CA 1
ATOM 1435 C C . PRO A 1 183 ? -25.932 4.530 18.773 1.00 82.00 183 PRO A C 1
ATOM 1437 O O . PRO A 1 183 ? -26.057 5.713 19.062 1.00 82.00 183 PRO A O 1
ATOM 1440 N N . ASP A 1 184 ? -26.275 3.553 19.613 1.00 80.25 184 ASP A N 1
ATOM 1441 C CA . ASP A 1 184 ? -26.786 3.718 20.974 1.00 80.25 184 ASP A CA 1
ATOM 1442 C C . ASP A 1 184 ? -25.681 3.815 22.038 1.00 80.25 184 ASP A C 1
ATOM 1444 O O . ASP A 1 184 ? -25.983 3.982 23.218 1.00 80.25 184 ASP A O 1
ATOM 1448 N N . ILE A 1 185 ? -24.415 3.685 21.638 1.00 77.81 185 ILE A N 1
ATOM 1449 C CA . ILE A 1 185 ? -23.257 3.735 22.527 1.00 77.81 185 ILE A CA 1
ATOM 1450 C C . ILE A 1 185 ? -22.603 5.112 22.443 1.00 77.81 185 ILE A C 1
ATOM 1452 O O . ILE A 1 185 ? -22.113 5.514 21.389 1.00 77.81 185 ILE A O 1
ATOM 1456 N N . ASP A 1 186 ? -22.525 5.799 23.582 1.00 73.38 186 ASP A N 1
ATOM 1457 C CA . ASP A 1 186 ? -21.957 7.147 23.672 1.00 73.38 186 ASP A CA 1
ATOM 1458 C C . ASP A 1 186 ? -20.435 7.121 23.867 1.00 73.38 186 ASP A C 1
ATOM 1460 O O . ASP A 1 186 ? -19.707 7.958 23.332 1.00 73.38 186 ASP A O 1
ATOM 1464 N N . VAL A 1 187 ? -19.932 6.155 24.644 1.00 72.75 187 VAL A N 1
ATOM 1465 C CA . VAL A 1 187 ? -18.511 6.054 25.000 1.00 72.75 187 VAL A CA 1
ATOM 1466 C C . VAL A 1 187 ? -18.003 4.644 24.752 1.00 72.75 187 VAL A C 1
ATOM 1468 O O . VAL A 1 187 ? -18.618 3.660 25.149 1.00 72.75 187 VAL A O 1
ATOM 1471 N N . PHE A 1 188 ? -16.829 4.546 24.137 1.00 75.31 188 PHE A N 1
ATOM 1472 C CA . PHE A 1 188 ? -16.111 3.289 23.981 1.00 75.31 188 PHE A CA 1
ATOM 1473 C C . PHE A 1 188 ? -14.941 3.245 24.961 1.00 75.31 188 PHE A C 1
ATOM 1475 O O . PHE A 1 188 ? -14.107 4.149 24.970 1.00 75.31 188 PHE A O 1
ATOM 1482 N N . SER A 1 189 ? -14.883 2.203 25.780 1.00 69.75 189 SER A N 1
ATOM 1483 C CA . SER A 1 189 ? -13.930 2.056 26.878 1.00 69.75 189 SER A CA 1
ATOM 1484 C C . SER A 1 189 ? -13.063 0.812 26.695 1.00 69.75 189 SER A C 1
ATOM 1486 O O . SER A 1 189 ? -13.520 -0.216 26.186 1.00 69.75 189 SER A O 1
ATOM 1488 N N . ASN A 1 190 ? -11.813 0.900 27.159 1.00 63.03 190 ASN A N 1
ATOM 1489 C CA . ASN A 1 190 ? -10.847 -0.202 27.234 1.00 63.03 190 ASN A CA 1
ATOM 1490 C C . ASN A 1 190 ? -10.748 -1.059 25.963 1.00 63.03 190 ASN A C 1
ATOM 1492 O O . ASN A 1 190 ? -10.865 -2.287 26.042 1.00 63.03 190 ASN A O 1
ATOM 1496 N N . PRO A 1 191 ? -10.543 -0.451 24.782 1.00 67.06 191 PRO A N 1
ATOM 1497 C CA . PRO A 1 191 ? -10.401 -1.240 23.580 1.00 67.06 191 PRO A CA 1
ATOM 1498 C C . PRO A 1 191 ? -9.090 -2.035 23.639 1.00 67.06 191 PRO A C 1
ATOM 1500 O O . PRO A 1 191 ? -7.999 -1.469 23.764 1.00 67.06 191 PRO A O 1
ATOM 1503 N N . LYS A 1 192 ? -9.198 -3.362 23.551 1.00 70.31 192 LYS A N 1
ATOM 1504 C CA . LYS A 1 192 ? -8.054 -4.250 23.346 1.00 70.31 192 LYS A CA 1
ATOM 1505 C C . LYS A 1 192 ? -7.923 -4.511 21.853 1.00 70.31 192 LYS A C 1
ATOM 1507 O O . LYS A 1 192 ? -8.841 -5.065 21.248 1.00 70.31 192 LYS A O 1
ATOM 1512 N N . TYR A 1 193 ? -6.786 -4.114 21.290 1.00 73.00 193 TYR A N 1
ATOM 1513 C CA . TYR A 1 193 ? -6.471 -4.320 19.882 1.00 73.00 193 TYR A CA 1
ATOM 1514 C C . TYR A 1 193 ? -5.482 -5.469 19.721 1.00 73.00 193 TYR A C 1
ATOM 1516 O O . TYR A 1 193 ? -4.470 -5.531 20.425 1.00 73.00 193 TYR A O 1
ATOM 1524 N N . VAL A 1 194 ? -5.764 -6.351 18.769 1.00 78.75 194 VAL A N 1
ATOM 1525 C CA . VAL A 1 194 ? -4.788 -7.295 18.225 1.00 78.75 194 VAL A CA 1
ATOM 1526 C C . VAL A 1 194 ? -4.564 -6.894 16.778 1.00 78.75 194 VAL A C 1
ATOM 1528 O O . VAL A 1 194 ? -5.463 -7.029 15.950 1.00 78.75 194 VAL A O 1
ATOM 1531 N N . ILE A 1 195 ? -3.385 -6.341 16.501 1.00 79.19 195 ILE A N 1
ATOM 1532 C CA . ILE A 1 195 ? -2.989 -5.907 15.163 1.00 79.19 195 ILE A CA 1
ATOM 1533 C C . ILE A 1 195 ? -1.877 -6.833 14.693 1.00 79.19 195 ILE A C 1
ATOM 1535 O O . ILE A 1 195 ? -0.802 -6.871 15.295 1.00 79.19 195 ILE A O 1
ATOM 1539 N N . THR A 1 196 ? -2.128 -7.552 13.606 1.00 82.75 196 THR A N 1
ATOM 1540 C CA . THR A 1 196 ? -1.121 -8.354 12.912 1.00 82.75 196 THR A CA 1
ATOM 1541 C C . THR A 1 196 ? -0.882 -7.752 11.536 1.00 82.75 196 THR A C 1
ATOM 1543 O O . THR A 1 196 ? -1.808 -7.678 10.726 1.00 82.75 196 THR A O 1
ATOM 1546 N N . ASN A 1 197 ? 0.349 -7.317 11.280 1.00 85.00 197 ASN A N 1
ATOM 1547 C CA . ASN A 1 197 ? 0.779 -6.816 9.979 1.00 85.00 197 ASN A CA 1
ATOM 1548 C C . ASN A 1 197 ? 1.705 -7.844 9.323 1.00 85.00 197 ASN A C 1
ATOM 1550 O O . ASN A 1 197 ? 2.840 -8.015 9.770 1.00 85.00 197 ASN A O 1
ATOM 1554 N N . GLN A 1 198 ? 1.214 -8.510 8.282 1.00 86.25 198 GLN A N 1
ATOM 1555 C CA . GLN A 1 198 ? 1.976 -9.439 7.456 1.00 86.25 198 GLN A CA 1
ATOM 1556 C C . GLN A 1 198 ? 2.510 -8.690 6.242 1.00 86.25 198 GLN A C 1
ATOM 1558 O O . GLN A 1 198 ? 1.762 -8.307 5.335 1.00 86.25 198 GLN A O 1
ATOM 1563 N N . ARG A 1 199 ? 3.822 -8.458 6.229 1.00 83.69 199 ARG A N 1
ATOM 1564 C CA . ARG A 1 199 ? 4.497 -7.733 5.152 1.00 83.69 199 ARG A CA 1
ATOM 1565 C C . ARG A 1 199 ? 5.152 -8.718 4.204 1.00 83.69 199 ARG A C 1
ATOM 1567 O O . ARG A 1 199 ? 6.033 -9.462 4.611 1.00 83.69 199 ARG A O 1
ATOM 1574 N N . GLY A 1 200 ? 4.737 -8.670 2.944 1.00 83.06 200 GLY A N 1
ATOM 1575 C CA . GLY A 1 200 ? 5.377 -9.337 1.821 1.00 83.06 200 GLY A CA 1
ATOM 1576 C C . GLY A 1 200 ? 5.985 -8.337 0.836 1.00 83.06 200 GLY A C 1
ATOM 1577 O O . GLY A 1 200 ? 5.902 -7.117 0.999 1.00 83.06 200 GLY A O 1
ATOM 1578 N N . PHE A 1 201 ? 6.586 -8.864 -0.231 1.00 82.81 201 PHE A N 1
ATOM 1579 C CA . PHE A 1 201 ? 7.320 -8.036 -1.199 1.00 82.81 201 PHE A CA 1
ATOM 1580 C C . PHE A 1 201 ? 6.364 -7.244 -2.083 1.00 82.81 201 PHE A C 1
ATOM 1582 O O . PHE A 1 201 ? 6.513 -6.043 -2.288 1.00 82.81 201 PHE A O 1
ATOM 1589 N N . TRP A 1 202 ? 5.317 -7.930 -2.531 1.00 88.62 202 TRP A N 1
ATOM 1590 C CA . TRP A 1 202 ? 4.285 -7.395 -3.411 1.00 88.62 202 TRP A CA 1
ATOM 1591 C C . TRP A 1 202 ? 3.004 -7.002 -2.696 1.00 88.62 202 TRP A C 1
ATOM 1593 O O . TRP A 1 202 ? 2.178 -6.285 -3.257 1.00 88.62 202 TRP A O 1
ATOM 1603 N N . ARG A 1 203 ? 2.786 -7.559 -1.510 1.00 90.44 203 ARG A N 1
ATOM 1604 C CA . ARG A 1 203 ? 1.503 -7.551 -0.817 1.00 90.44 203 ARG A CA 1
ATOM 1605 C C . ARG A 1 203 ? 1.732 -7.307 0.655 1.00 90.44 203 ARG A C 1
ATOM 1607 O O . ARG A 1 203 ? 2.697 -7.821 1.209 1.00 90.44 203 ARG A O 1
ATOM 1614 N N . THR A 1 204 ? 0.814 -6.581 1.267 1.00 88.88 204 THR A N 1
ATOM 1615 C CA . THR A 1 204 ? 0.763 -6.422 2.717 1.00 88.88 204 THR A CA 1
ATOM 1616 C C . THR A 1 204 ? -0.661 -6.695 3.171 1.00 88.88 204 THR A C 1
ATOM 1618 O O . THR A 1 204 ? -1.616 -6.215 2.554 1.00 88.88 204 THR A O 1
ATOM 1621 N N . GLU A 1 205 ? -0.808 -7.470 4.236 1.00 90.25 205 GLU A N 1
ATOM 1622 C CA . GLU A 1 205 ? -2.093 -7.775 4.854 1.00 90.25 205 GLU A CA 1
ATOM 1623 C C . GLU A 1 205 ? -2.065 -7.329 6.314 1.00 90.25 205 GLU A C 1
ATOM 1625 O O . GLU A 1 205 ? -1.152 -7.651 7.068 1.00 90.25 205 GLU A O 1
ATOM 1630 N N . GLY 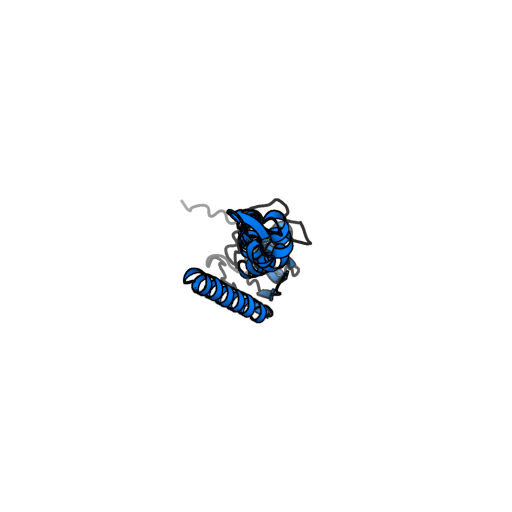A 1 206 ? -3.062 -6.543 6.708 1.00 88.19 206 GLY A N 1
ATOM 1631 C CA . GLY A 1 206 ? -3.234 -6.070 8.073 1.00 88.19 206 GLY A CA 1
ATOM 1632 C C . GLY A 1 206 ? -4.544 -6.601 8.621 1.00 88.19 206 GLY A C 1
ATOM 1633 O O . GLY A 1 206 ? -5.604 -6.191 8.151 1.00 88.19 206 GLY A O 1
ATOM 1634 N N . ASN A 1 207 ? -4.486 -7.479 9.616 1.00 87.62 207 ASN A N 1
ATOM 1635 C CA . ASN A 1 207 ? -5.666 -7.912 10.357 1.00 87.62 207 ASN A CA 1
ATOM 1636 C C . ASN A 1 207 ? -5.718 -7.157 11.685 1.00 87.62 207 ASN A C 1
ATOM 1638 O O . ASN A 1 207 ? -4.741 -7.099 12.435 1.00 87.62 207 ASN A O 1
ATOM 1642 N N . VAL A 1 208 ? -6.863 -6.533 11.931 1.00 84.81 208 VAL A N 1
ATOM 1643 C CA . VAL A 1 208 ? -7.155 -5.779 13.137 1.00 84.81 208 VAL A CA 1
ATOM 1644 C C . VAL A 1 208 ? -8.384 -6.394 13.786 1.00 84.81 208 VAL A C 1
ATOM 1646 O O . VAL A 1 208 ? -9.476 -6.373 13.214 1.00 84.81 208 VAL A O 1
ATOM 1649 N N . LYS A 1 209 ? -8.212 -6.876 15.015 1.00 85.31 209 LYS A N 1
ATOM 1650 C CA . LYS A 1 209 ? -9.307 -7.304 15.887 1.00 85.31 209 LYS A CA 1
ATOM 1651 C C . LYS A 1 209 ? -9.440 -6.335 17.046 1.00 85.31 209 LYS A C 1
ATOM 1653 O O . LYS A 1 209 ? -8.441 -6.005 17.692 1.00 85.31 209 LYS A O 1
ATOM 1658 N N . ALA A 1 210 ? -10.662 -5.892 17.319 1.00 82.19 210 ALA A N 1
ATOM 1659 C CA . ALA A 1 210 ? -10.960 -5.048 18.466 1.00 82.19 210 ALA A CA 1
ATOM 1660 C C . ALA A 1 210 ? -12.052 -5.640 19.344 1.00 82.19 210 ALA A C 1
ATOM 1662 O O . ALA A 1 210 ? -13.173 -5.902 18.904 1.00 82.19 210 ALA A O 1
ATOM 1663 N N . ASN A 1 211 ? -11.724 -5.732 20.628 1.00 81.75 211 ASN A N 1
ATOM 1664 C CA . ASN A 1 211 ? -12.662 -6.041 21.690 1.00 81.75 211 ASN A CA 1
ATOM 1665 C C . ASN A 1 211 ? -12.876 -4.780 22.529 1.00 81.75 211 ASN A C 1
ATOM 1667 O O . ASN A 1 211 ? -11.929 -4.260 23.121 1.00 81.75 211 ASN A O 1
ATOM 1671 N N . VAL A 1 212 ? -14.106 -4.267 22.533 1.00 77.50 212 VAL A N 1
ATOM 1672 C CA . VAL A 1 212 ? -14.436 -2.941 23.068 1.00 77.50 212 VAL A CA 1
ATOM 1673 C C . VAL A 1 212 ? -15.639 -3.038 24.000 1.00 77.50 212 VAL A C 1
ATOM 1675 O O . VAL A 1 212 ? -16.604 -3.756 23.723 1.00 77.50 212 VAL A O 1
ATOM 1678 N N . LEU A 1 213 ? -15.591 -2.299 25.106 1.00 79.06 213 LEU A N 1
ATOM 1679 C CA . LEU A 1 213 ? -16.756 -2.061 25.951 1.00 79.06 213 LEU A CA 1
ATOM 1680 C C . LEU A 1 213 ? -17.452 -0.787 25.472 1.00 79.06 213 LEU A C 1
ATOM 1682 O O . LEU A 1 213 ? -16.800 0.232 25.265 1.00 79.06 213 LEU A O 1
ATOM 1686 N N . GLY A 1 214 ? -18.760 -0.857 25.267 1.00 79.81 214 GLY A N 1
ATOM 1687 C CA . GLY A 1 214 ? -19.597 0.300 24.989 1.00 79.81 214 GLY A CA 1
ATOM 1688 C C . GLY A 1 214 ? -20.342 0.712 26.250 1.00 79.81 214 GLY A C 1
ATOM 1689 O O . GLY A 1 214 ? -20.878 -0.143 26.951 1.00 79.81 214 GLY A O 1
ATOM 1690 N N . SER A 1 215 ? -20.391 2.008 26.516 1.00 77.44 215 SER A N 1
ATOM 1691 C CA . SER A 1 215 ? -21.154 2.596 27.608 1.00 77.44 215 SER A CA 1
ATOM 1692 C C . SER A 1 215 ? -22.187 3.553 27.029 1.00 77.44 215 SER A C 1
ATOM 1694 O O . SER A 1 215 ? -21.839 4.481 26.293 1.00 77.44 215 SER A O 1
ATOM 1696 N N . ARG A 1 216 ? -23.454 3.330 27.373 1.00 81.44 216 ARG A N 1
ATOM 1697 C CA . ARG A 1 216 ? -24.564 4.237 27.079 1.00 81.44 216 ARG A CA 1
ATOM 1698 C C . ARG A 1 216 ? -24.895 5.054 28.317 1.00 81.44 216 ARG A C 1
ATOM 1700 O O . ARG A 1 216 ? -25.010 4.511 29.417 1.00 81.44 216 ARG A O 1
ATOM 1707 N N . ILE A 1 217 ? -25.070 6.354 28.146 1.00 76.56 217 ILE A N 1
ATOM 1708 C CA . ILE A 1 217 ? -25.509 7.258 29.201 1.00 76.56 217 ILE A CA 1
ATOM 1709 C C . ILE A 1 217 ? -27.020 7.101 29.368 1.00 76.56 217 ILE A C 1
ATOM 1711 O O . ILE A 1 217 ? -27.792 7.238 28.418 1.00 76.56 217 ILE A O 1
ATOM 1715 N N . ARG A 1 218 ? -27.469 6.863 30.599 1.00 74.06 218 ARG A N 1
ATOM 1716 C CA . ARG A 1 218 ? -28.885 7.004 30.952 1.00 74.06 218 ARG A CA 1
ATOM 1717 C C . ARG A 1 218 ? -29.157 8.511 31.127 1.00 74.06 218 ARG A C 1
ATOM 1719 O O . ARG A 1 218 ? -28.730 9.094 32.117 1.00 74.06 218 ARG A O 1
ATOM 1726 N N . THR A 1 219 ? -29.751 9.184 30.138 1.00 63.53 219 THR A N 1
ATOM 1727 C CA . THR A 1 219 ? -30.207 10.600 30.221 1.00 63.53 219 THR A CA 1
ATOM 1728 C C . THR A 1 219 ? -31.034 10.842 31.501 1.00 63.53 219 THR A C 1
ATOM 1730 O O . THR A 1 219 ? -31.783 9.949 31.882 1.00 63.53 219 THR A O 1
ATOM 1733 N N . GLU A 1 220 ? -31.011 11.966 32.236 1.00 50.12 220 GLU A N 1
ATOM 1734 C CA . GLU A 1 220 ? -30.432 13.315 32.093 1.00 50.12 220 GLU A CA 1
ATOM 1735 C C . GLU A 1 220 ? -30.184 13.910 33.504 1.00 50.12 220 GLU A C 1
ATOM 1737 O O . GLU A 1 220 ? -31.033 13.804 34.387 1.00 50.12 220 GLU A O 1
ATOM 1742 N N . ARG A 1 221 ? -29.085 14.645 33.711 1.00 44.66 221 ARG A N 1
ATOM 1743 C CA . ARG A 1 221 ? -29.152 15.852 34.550 1.00 44.66 221 ARG A CA 1
ATOM 1744 C C . ARG A 1 221 ? -28.780 17.018 33.659 1.00 44.66 221 ARG A C 1
ATOM 1746 O O . ARG A 1 221 ? -27.599 17.243 33.400 1.00 44.66 221 ARG A O 1
ATOM 1753 N N . VAL A 1 222 ? -29.791 17.749 33.199 1.00 48.56 222 VAL A N 1
ATOM 1754 C CA . VAL A 1 222 ? -29.621 19.168 32.899 1.00 48.56 222 VAL A CA 1
ATOM 1755 C C . VAL A 1 222 ? -29.101 19.778 34.195 1.00 48.56 222 VAL A C 1
ATOM 1757 O O . VAL A 1 222 ? -29.797 19.781 35.211 1.00 48.56 222 VAL A O 1
ATOM 1760 N N . VAL A 1 223 ? -27.837 20.195 34.207 1.00 52.50 223 VAL A N 1
ATOM 1761 C CA . VAL A 1 223 ? -27.310 20.995 35.310 1.00 52.50 223 VAL A CA 1
ATOM 1762 C C . VAL A 1 223 ? -28.009 22.341 35.190 1.00 52.50 223 VAL A C 1
ATOM 1764 O O . VAL A 1 223 ? -27.562 23.219 34.462 1.00 52.50 223 VAL A O 1
ATOM 1767 N N . VAL A 1 224 ? -29.170 22.466 35.831 1.00 44.66 224 VAL A N 1
ATOM 1768 C CA . VAL A 1 224 ? -29.824 23.758 36.007 1.00 44.66 224 VAL A CA 1
ATOM 1769 C C . VAL A 1 224 ? -28.864 24.578 36.871 1.00 44.66 224 VAL A C 1
ATOM 1771 O O . VAL A 1 224 ? -28.541 24.131 37.979 1.00 44.66 224 VAL A O 1
ATOM 1774 N N . PRO A 1 225 ? -28.337 25.714 36.383 1.00 43.38 225 PRO A N 1
ATOM 1775 C CA . PRO A 1 225 ? -27.514 26.571 37.217 1.00 43.38 225 PRO A CA 1
ATOM 1776 C C . PRO A 1 225 ? -28.370 26.999 38.410 1.00 43.38 225 PRO A C 1
ATOM 1778 O O . PRO A 1 225 ? -29.496 27.468 38.236 1.00 43.38 225 PRO A O 1
ATOM 1781 N N . LYS A 1 226 ? -27.877 26.753 39.629 1.00 45.31 226 LYS A N 1
ATOM 1782 C CA . LYS A 1 226 ? -28.540 27.263 40.831 1.00 45.31 226 LYS A CA 1
ATOM 1783 C C . LYS A 1 226 ? -28.544 28.800 40.759 1.00 45.31 226 LYS A C 1
ATOM 1785 O O . LYS A 1 226 ? -27.497 29.345 40.403 1.00 45.31 226 LYS A O 1
ATOM 1790 N N . PRO A 1 227 ? -29.685 29.454 41.045 1.00 54.50 227 PRO A N 1
ATOM 1791 C CA . PRO A 1 227 ? -29.761 30.908 41.137 1.00 54.50 227 PRO A CA 1
ATOM 1792 C C . PRO A 1 227 ? -28.872 31.451 42.260 1.00 54.50 227 PRO A C 1
ATOM 1794 O O . PRO A 1 227 ? -28.640 30.706 43.245 1.00 54.50 227 PRO A O 1
#

Secondary structure (DSSP, 8-state):
-HHHHHHHHHHHHHHHHHHHHHHT--EEEEEEEE-------TTS-GGGEEEEEPPPEEEEEEEETTEEEES--TTTT-------TTS-------THHHHHHHHHHHHHHHHHHGGGG-EEEEEEEETTEEEEEEEEEEESS-HHHHHHHHHHHHHHHHHHH-TTHHHHHHHHHHHHHHHHH-TT--EEEEEEEEEEEEE-SSEEEEEEEEEEEEEEE------PPP-

pLDDT: mean 74.46, std 14.72, range [41.0, 94.38]

Radius of gyration: 27.7 Å; chains: 1; bounding box: 67×42×88 Å

Sequence (227 aa):
MLNGYKSMQWVLSATLLIFSLFFSSCSDQVISGSGGYSDVSLNRNSSEYDIKRLKEVEVVGNSFWGVPYMKNKASANKSGFIFRFNGVSMFRTPAALPLLTLLSTTVWMGMTLEPVFGYKKVTERYGNQSFSYEDPDKPNLHWAIASVLALPIAGAINNQMYPNIAVSNAMHEMNYQLVHQNPDIDVFSNPKYVITNQRGFWRTEGNVKANVLGSRIRTERVVVPKP